Protein AF-A0A8S4A5D5-F1 (afdb_monomer)

Solvent-accessible surface area (backbone atoms only — not comparable to full-atom values): 21918 Å² total; per-residue (Å²): 135,87,86,77,80,81,81,83,80,77,79,62,88,62,76,79,58,81,69,94,84,69,87,87,81,84,94,76,88,82,86,86,91,82,86,87,89,83,89,85,88,86,89,89,85,85,91,88,88,89,85,79,62,65,65,58,50,53,51,48,51,47,50,69,76,49,67,82,78,81,81,83,83,91,86,88,84,88,83,92,75,93,72,79,77,89,55,74,60,63,57,50,55,52,52,52,51,53,50,50,53,49,48,54,53,52,50,52,54,50,52,54,48,52,50,51,52,52,50,52,50,53,50,54,49,48,53,50,51,50,52,49,52,51,50,52,35,37,77,70,68,78,45,82,82,89,62,86,69,81,75,62,88,82,74,82,88,81,73,87,78,85,76,53,71,70,64,60,74,69,56,79,81,85,72,85,84,86,78,89,81,84,84,89,86,81,82,91,79,89,78,77,85,76,78,79,89,66,79,66,88,90,69,71,57,93,53,51,67,56,51,51,49,52,49,52,51,48,50,53,54,49,51,51,51,52,51,51,52,51,52,50,50,54,53,50,54,51,51,53,52,50,54,48,54,56,47,53,53,49,53,51,53,50,50,53,50,48,54,51,50,54,53,52,51,52,51,50,52,49,50,52,52,50,52,56,51,48,55,52,53,50,56,54,49,54,53,51,52,52,51,53,53,49,51,52,50,53,54,52,46,53,54,51,50,53,52,48,50,53,51,51,50,55,48,52,51,50,54,51,49,53,52,50,52,51,50,52,49,56,52,54,52,54,55,50,56,66,66,72,73,117

Foldseek 3Di:
DDDDDDDDDDDDPCPPPDDPPPPPDDDDDDDDDDDDDDDDDDDDDDDDDDDPPVVVVVVVVCCVVDPDPDDDDDDDDDDDDDDDDPCVVVVVVVVVVVVVVVVVVVVVVVVVVVVVVVVVVVVVVVVVVVVVVVVVCVVVVVDDDPDPPPPPPPPDPDDDDDDDPVVVVPDDDDDDDDDDDDDDDDDDDDDDPPPPPDDDPVPPDPCPVVVVVVVVVVVVVVVVVVVVVVVVVVVVVVVVVVVVVVVVVVVVVVVVVVVVVVVVVVVVVVVVVVVVVVVVVVVVVVVVVVVVVVVVVVVVVVVVVVVVVVVVVVVVVVVVVVVVVVVVVVVVVVVVVVVVPD

Organism: NCBI:txid100452

Structure (mmCIF, N/CA/C/O backbone):
data_AF-A0A8S4A5D5-F1
#
_entry.id   AF-A0A8S4A5D5-F1
#
loop_
_atom_site.group_PDB
_atom_site.id
_atom_site.type_symbol
_atom_site.label_atom_id
_atom_site.label_alt_id
_atom_site.label_comp_id
_atom_site.label_asym_id
_atom_site.label_entity_id
_atom_site.label_seq_id
_atom_site.pdbx_PDB_ins_code
_atom_site.Cartn_x
_atom_site.Cartn_y
_atom_site.Cartn_z
_atom_site.occupancy
_atom_site.B_iso_or_equiv
_atom_site.auth_seq_id
_atom_site.auth_comp_id
_atom_site.auth_asym_id
_atom_site.auth_atom_id
_atom_site.pdbx_PDB_model_num
ATOM 1 N N . MET A 1 1 ? 41.430 -27.070 53.649 1.00 40.66 1 MET A N 1
ATOM 2 C CA . MET A 1 1 ? 41.077 -27.804 52.411 1.00 40.66 1 MET A CA 1
ATOM 3 C C . MET A 1 1 ? 39.794 -27.190 51.872 1.00 40.66 1 MET A C 1
ATOM 5 O O . MET A 1 1 ? 38.921 -26.905 52.678 1.00 40.66 1 MET A O 1
ATOM 9 N N . ALA A 1 2 ? 39.711 -26.884 50.575 1.00 41.09 2 ALA A N 1
ATOM 10 C CA . ALA A 1 2 ? 38.591 -26.120 50.018 1.00 41.09 2 ALA A CA 1
ATOM 11 C C . ALA A 1 2 ? 37.488 -27.043 49.478 1.00 41.09 2 ALA A C 1
ATOM 13 O O . ALA A 1 2 ? 37.734 -27.819 48.554 1.00 41.09 2 ALA A O 1
ATOM 14 N N . ASN A 1 3 ? 36.271 -26.921 50.013 1.00 44.66 3 ASN A N 1
ATOM 15 C CA . ASN A 1 3 ? 35.095 -27.592 49.463 1.00 44.66 3 ASN A CA 1
ATOM 16 C C . ASN A 1 3 ? 34.692 -26.923 48.142 1.00 44.66 3 ASN A C 1
ATOM 18 O O . ASN A 1 3 ? 34.314 -25.752 48.129 1.00 44.66 3 ASN A O 1
ATOM 22 N N . ARG A 1 4 ? 34.732 -27.673 47.036 1.00 49.19 4 ARG A N 1
ATOM 23 C CA . ARG A 1 4 ? 34.073 -27.284 45.784 1.00 49.19 4 ARG A CA 1
ATOM 24 C C . ARG A 1 4 ? 32.680 -27.902 45.748 1.00 49.19 4 ARG A C 1
ATOM 26 O O . ARG A 1 4 ? 32.540 -29.080 45.432 1.00 49.19 4 ARG A O 1
ATOM 33 N N . SER A 1 5 ? 31.660 -27.107 46.053 1.00 53.94 5 SER A N 1
ATOM 34 C CA . SER A 1 5 ? 30.270 -27.477 45.776 1.00 53.94 5 SER A CA 1
ATOM 35 C C . SER A 1 5 ? 30.072 -27.582 44.261 1.00 53.94 5 SER A C 1
ATOM 37 O O . SER A 1 5 ? 30.394 -26.644 43.530 1.00 53.94 5 SER A O 1
ATOM 39 N N . GLY A 1 6 ? 29.582 -28.727 43.783 1.00 53.44 6 GLY A N 1
ATOM 40 C CA . GLY A 1 6 ? 29.335 -28.951 42.359 1.00 53.44 6 GLY A CA 1
ATOM 41 C C . GLY A 1 6 ? 28.197 -28.074 41.833 1.00 53.44 6 GLY A C 1
ATOM 42 O O . GLY A 1 6 ? 27.148 -27.966 42.465 1.00 53.44 6 GLY A O 1
ATOM 43 N N . ILE A 1 7 ? 28.399 -27.463 40.666 1.00 55.53 7 ILE A N 1
ATOM 44 C CA . ILE A 1 7 ? 27.347 -26.738 39.946 1.00 55.53 7 ILE A CA 1
ATOM 45 C C . ILE A 1 7 ? 26.385 -27.770 39.351 1.00 55.53 7 ILE A C 1
ATOM 47 O O . ILE A 1 7 ? 26.804 -28.632 38.578 1.00 55.53 7 ILE A O 1
ATOM 51 N N . ALA A 1 8 ? 25.099 -27.678 39.691 1.00 58.88 8 ALA A N 1
ATOM 52 C CA . ALA A 1 8 ? 24.067 -28.483 39.053 1.00 58.88 8 ALA A CA 1
ATOM 53 C C . ALA A 1 8 ? 23.899 -28.035 37.592 1.00 58.88 8 ALA A C 1
ATOM 55 O O . ALA A 1 8 ? 23.499 -26.901 37.321 1.00 58.88 8 ALA A O 1
ATOM 56 N N . VAL A 1 9 ? 24.221 -28.919 36.646 1.00 57.09 9 VAL A N 1
ATOM 57 C CA . VAL A 1 9 ? 24.041 -28.653 35.215 1.00 57.09 9 VAL A CA 1
ATOM 58 C C . VAL A 1 9 ? 22.550 -28.714 34.893 1.00 57.09 9 VAL A C 1
ATOM 60 O O . VAL A 1 9 ? 21.945 -29.784 34.899 1.00 57.09 9 VAL A O 1
ATOM 63 N N . SER A 1 10 ? 21.959 -27.553 34.614 1.00 57.94 10 SER A N 1
ATOM 64 C CA . SER A 1 10 ? 20.600 -27.448 34.079 1.00 57.94 10 SER A CA 1
ATOM 65 C C . SER A 1 10 ? 20.522 -28.164 32.728 1.00 57.94 10 SER A C 1
ATOM 67 O O . SER A 1 10 ? 21.290 -27.848 31.816 1.00 57.94 10 SER A O 1
ATOM 69 N N . SER A 1 11 ? 19.609 -29.129 32.582 1.00 65.19 11 SER A N 1
ATOM 70 C CA . SER A 1 11 ? 19.392 -29.815 31.307 1.00 65.19 11 SER A CA 1
ATOM 71 C C . SER A 1 11 ? 18.877 -28.824 30.262 1.00 65.19 11 SER A C 1
ATOM 73 O O . SER A 1 11 ? 17.851 -28.174 30.473 1.00 65.19 11 SER A O 1
ATOM 75 N N . SER A 1 12 ? 19.577 -28.723 29.131 1.00 75.81 12 SER A N 1
ATOM 76 C CA . SER A 1 12 ? 19.216 -27.829 28.027 1.00 75.81 12 SER A CA 1
ATOM 77 C C . SER A 1 12 ? 17.755 -28.009 27.603 1.00 75.81 12 SER A C 1
ATOM 79 O O . SER A 1 12 ? 17.302 -29.135 27.402 1.00 75.81 12 SER A O 1
ATOM 81 N N . ARG A 1 13 ? 17.022 -26.905 27.387 1.00 69.44 13 ARG A N 1
ATOM 82 C CA . ARG A 1 13 ? 15.622 -26.958 26.913 1.00 69.44 13 ARG A CA 1
ATOM 83 C C . ARG A 1 13 ? 15.485 -27.566 25.511 1.00 69.44 13 ARG A C 1
ATOM 85 O O . ARG A 1 13 ? 14.393 -27.969 25.132 1.00 69.44 13 ARG A O 1
ATOM 92 N N . PHE A 1 14 ? 16.595 -27.673 24.782 1.00 60.88 14 PHE A N 1
ATOM 93 C CA . PHE A 1 14 ? 16.681 -28.321 23.477 1.00 60.88 14 PHE A CA 1
ATOM 94 C C . PHE A 1 14 ? 16.845 -29.850 23.564 1.00 60.88 14 PHE A C 1
ATOM 96 O O . PHE A 1 14 ? 16.725 -30.517 22.548 1.00 60.88 14 PHE A O 1
ATOM 103 N N . ALA A 1 15 ? 17.044 -30.437 24.753 1.00 67.19 15 ALA A N 1
ATOM 104 C CA . ALA A 1 15 ? 17.185 -31.891 24.918 1.00 67.19 15 ALA A CA 1
ATOM 105 C C . ALA A 1 15 ? 15.904 -32.695 24.599 1.00 67.19 15 ALA A C 1
ATOM 107 O O . ALA A 1 15 ? 15.962 -33.915 24.478 1.00 67.19 15 ALA A O 1
ATOM 108 N N . CYS A 1 16 ? 14.753 -32.026 24.465 1.00 58.34 16 CYS A N 1
ATOM 109 C CA . CYS A 1 16 ? 13.488 -32.639 24.048 1.00 58.34 16 CYS A CA 1
ATOM 110 C C . CYS A 1 16 ? 13.224 -32.537 22.533 1.00 58.34 16 CYS A C 1
ATOM 112 O O . CYS A 1 16 ? 12.247 -33.110 22.056 1.00 58.34 16 CYS A O 1
ATOM 114 N N . LEU A 1 17 ? 14.052 -31.801 21.781 1.00 52.62 17 LEU A N 1
ATOM 115 C CA . LEU A 1 17 ? 13.978 -31.742 20.322 1.00 52.62 17 LEU A CA 1
ATOM 116 C C . LEU A 1 17 ? 14.734 -32.936 19.740 1.00 52.62 17 LEU A C 1
ATOM 118 O O . LEU A 1 17 ? 15.921 -33.116 20.007 1.00 52.62 17 LEU A O 1
ATOM 122 N N . ARG A 1 18 ? 14.044 -33.750 18.936 1.00 63.84 18 ARG A N 1
ATOM 123 C CA . ARG A 1 18 ? 14.703 -34.775 18.123 1.00 63.84 18 ARG A CA 1
ATOM 124 C C . ARG A 1 18 ? 15.473 -34.078 17.008 1.00 63.84 18 ARG A C 1
ATOM 126 O O . ARG A 1 18 ? 14.904 -33.262 16.289 1.00 63.84 18 ARG A O 1
ATOM 133 N N . ILE A 1 19 ? 16.757 -34.392 16.893 1.00 60.66 19 ILE A N 1
ATOM 134 C CA . ILE A 1 19 ? 17.601 -33.939 15.791 1.00 60.66 19 ILE A CA 1
ATOM 135 C C . ILE A 1 19 ? 17.395 -34.949 14.661 1.00 60.66 19 ILE A C 1
ATOM 137 O O . ILE A 1 19 ? 17.889 -36.067 14.747 1.00 60.66 19 ILE A O 1
ATOM 141 N N . GLU A 1 20 ? 16.645 -34.575 13.624 1.00 55.56 20 GLU A N 1
ATOM 142 C CA . GLU A 1 20 ? 16.260 -35.469 12.509 1.00 55.56 20 GLU A CA 1
ATOM 143 C C . GLU A 1 20 ? 17.421 -35.827 11.549 1.00 55.56 20 GLU A C 1
ATOM 145 O O . GLU A 1 20 ? 17.187 -36.359 10.469 1.00 55.56 20 GLU A O 1
ATOM 150 N N . ASP A 1 21 ? 18.668 -35.545 11.942 1.00 49.00 21 ASP A N 1
ATOM 151 C CA . ASP A 1 21 ? 19.892 -35.686 11.133 1.00 49.00 21 ASP A CA 1
ATOM 152 C C . ASP A 1 21 ? 20.926 -36.650 11.776 1.00 49.00 21 ASP A C 1
ATOM 154 O O . ASP A 1 21 ? 22.034 -36.796 11.268 1.00 49.00 21 ASP A O 1
ATOM 158 N N . ASP A 1 22 ? 20.583 -37.309 12.899 1.00 45.81 22 ASP A N 1
ATOM 159 C CA . ASP A 1 22 ? 21.477 -38.213 13.670 1.00 45.81 22 ASP A CA 1
ATOM 160 C C . ASP A 1 22 ? 21.051 -39.706 13.603 1.00 45.81 22 ASP A C 1
ATOM 162 O O . ASP A 1 22 ? 21.617 -40.567 14.273 1.00 45.81 22 ASP A O 1
ATOM 166 N N . ASP A 1 23 ? 20.059 -40.044 12.766 1.00 46.62 23 ASP A N 1
ATOM 167 C CA . ASP A 1 23 ? 19.503 -41.408 12.615 1.00 46.62 23 ASP A CA 1
ATOM 168 C C . ASP A 1 23 ? 20.269 -42.307 11.603 1.00 46.62 23 ASP A C 1
ATOM 170 O O . ASP A 1 23 ? 19.830 -43.413 11.279 1.00 46.62 23 ASP A O 1
ATOM 174 N N . GLU A 1 24 ? 21.456 -41.896 11.133 1.00 47.94 24 GLU A N 1
ATOM 175 C CA . GLU A 1 24 ? 22.380 -42.743 10.352 1.00 47.94 24 GLU A CA 1
ATOM 176 C C . GLU A 1 24 ? 23.735 -42.967 11.063 1.00 47.94 24 GLU A C 1
ATOM 178 O O . GLU A 1 24 ? 24.766 -42.502 10.577 1.00 47.94 24 GLU A O 1
ATOM 183 N N . ASN A 1 25 ? 23.751 -43.731 12.176 1.00 48.25 25 ASN A N 1
ATOM 184 C CA . ASN A 1 25 ? 24.697 -44.851 12.443 1.00 48.25 25 ASN A CA 1
ATOM 185 C C . ASN A 1 25 ? 24.843 -45.241 13.941 1.00 48.25 25 ASN A C 1
ATOM 187 O O . ASN A 1 25 ? 25.883 -44.995 14.548 1.00 48.25 25 ASN A O 1
ATOM 191 N N . GLU A 1 26 ? 23.898 -46.007 14.503 1.00 38.75 26 GLU A N 1
ATOM 192 C CA . GLU A 1 26 ? 24.164 -46.878 15.671 1.00 38.75 26 GLU A CA 1
ATOM 193 C C . GLU A 1 26 ? 23.589 -48.288 15.429 1.00 38.75 26 GLU A C 1
ATOM 195 O O . GLU A 1 26 ? 22.391 -48.552 15.511 1.00 38.75 26 GLU A O 1
ATOM 200 N N . SER A 1 27 ? 24.470 -49.237 15.104 1.00 38.75 27 SER A N 1
ATOM 201 C CA . SER A 1 27 ? 24.108 -50.610 14.739 1.00 38.75 27 SER A CA 1
ATOM 202 C C . SER A 1 27 ? 24.284 -51.602 15.898 1.00 38.75 27 SER A C 1
ATOM 204 O O . SER A 1 27 ? 25.351 -52.196 16.049 1.00 38.75 27 SER A O 1
ATOM 206 N N . LYS A 1 28 ? 23.228 -51.879 16.687 1.00 35.34 28 LYS A N 1
ATOM 207 C CA . LYS A 1 28 ? 23.224 -53.011 17.649 1.00 35.34 28 LYS A CA 1
ATOM 208 C C . LYS A 1 28 ? 21.924 -53.828 17.697 1.00 35.34 28 LYS A C 1
ATOM 210 O O . LYS A 1 28 ? 20.992 -53.541 18.431 1.00 35.34 28 LYS A O 1
ATOM 215 N N . GLN A 1 29 ? 21.955 -54.925 16.936 1.00 35.25 29 GLN A N 1
ATOM 216 C CA . GLN A 1 29 ? 21.531 -56.284 17.318 1.00 35.25 29 GLN A CA 1
ATOM 217 C C . GLN A 1 29 ? 20.331 -56.471 18.278 1.00 35.25 29 GLN A C 1
ATOM 219 O O . GLN A 1 29 ? 20.479 -56.371 19.492 1.00 35.25 29 GLN A O 1
ATOM 224 N N . SER A 1 30 ? 19.226 -57.037 17.769 1.00 31.53 30 SER A N 1
ATOM 225 C CA . SER A 1 30 ? 18.620 -58.246 18.376 1.00 31.53 30 SER A CA 1
ATOM 226 C C . SER A 1 30 ? 17.575 -58.953 17.483 1.00 31.53 30 SER A C 1
ATOM 228 O O . SER A 1 30 ? 16.730 -58.330 16.859 1.00 31.53 30 SER A O 1
ATOM 230 N N . MET A 1 31 ? 17.665 -60.291 17.459 1.00 34.22 31 MET A N 1
ATOM 231 C CA . MET A 1 31 ? 16.621 -61.306 17.189 1.00 34.22 31 MET A CA 1
ATOM 232 C C . MET A 1 31 ? 15.755 -61.258 15.896 1.00 34.22 31 MET A C 1
ATOM 234 O O . MET A 1 31 ? 14.726 -60.599 15.807 1.00 34.22 31 MET A O 1
ATOM 238 N N . LYS A 1 32 ? 16.091 -62.157 14.953 1.00 34.03 32 LYS A N 1
ATOM 239 C CA . LYS A 1 32 ? 15.174 -62.861 14.012 1.00 34.03 32 LYS A CA 1
ATOM 240 C C . LYS A 1 32 ? 14.728 -64.188 14.669 1.00 34.03 32 LYS A C 1
ATOM 242 O O . LYS A 1 32 ? 15.505 -64.659 15.503 1.00 34.03 32 LYS A O 1
ATOM 247 N N . PRO A 1 33 ? 13.583 -64.839 14.331 1.00 40.12 33 PRO A N 1
ATOM 248 C CA . PRO A 1 33 ? 13.264 -65.419 12.997 1.00 40.12 33 PRO A CA 1
ATOM 249 C C . PRO A 1 33 ? 11.763 -65.288 12.581 1.00 40.12 33 PRO A C 1
ATOM 251 O O . PRO A 1 33 ? 10.950 -64.898 13.400 1.00 40.12 33 PRO A O 1
ATOM 254 N N . LYS A 1 34 ? 11.227 -65.648 11.398 1.00 34.72 34 LYS A N 1
ATOM 255 C CA . LYS A 1 34 ? 11.663 -66.080 10.044 1.00 34.72 34 LYS A CA 1
ATOM 256 C C . LYS A 1 34 ? 10.394 -66.595 9.313 1.00 34.72 34 LYS A C 1
ATOM 258 O O . LYS A 1 34 ? 9.510 -67.130 9.972 1.00 34.72 34 LYS A O 1
ATOM 263 N N . GLN A 1 35 ? 10.439 -66.574 7.971 1.00 32.41 35 GLN A N 1
ATOM 264 C CA . GLN A 1 35 ? 9.475 -67.129 6.988 1.00 32.41 35 GLN A CA 1
ATOM 265 C C . GLN A 1 35 ? 8.301 -66.172 6.660 1.00 32.41 35 GLN A C 1
ATOM 267 O O . GLN A 1 35 ? 7.923 -65.373 7.505 1.00 32.41 35 GLN A O 1
ATOM 272 N N . GLU A 1 36 ? 7.758 -66.123 5.431 1.00 31.34 36 GLU A N 1
ATOM 273 C CA . GLU A 1 36 ? 7.991 -66.997 4.259 1.00 31.34 36 GLU A CA 1
ATOM 274 C C . GLU A 1 36 ? 8.019 -66.254 2.889 1.00 31.34 36 GLU A C 1
ATOM 276 O O . GLU A 1 36 ? 7.790 -65.052 2.792 1.00 31.34 36 GLU A O 1
ATOM 281 N N . LYS A 1 37 ? 8.384 -66.995 1.839 1.00 32.94 37 LYS A N 1
ATOM 282 C CA . LYS A 1 37 ? 8.598 -66.651 0.423 1.00 32.94 37 LYS A CA 1
ATOM 283 C C . LYS A 1 37 ? 7.344 -66.628 -0.478 1.00 32.94 37 LYS A C 1
ATOM 285 O O . LYS A 1 37 ? 6.533 -67.545 -0.421 1.00 32.94 37 LYS A O 1
ATOM 290 N N . ASN A 1 38 ? 7.331 -65.705 -1.448 1.00 28.98 38 ASN A N 1
ATOM 291 C CA . ASN A 1 38 ? 7.138 -65.923 -2.906 1.00 28.98 38 ASN A CA 1
ATOM 292 C C . ASN A 1 38 ? 7.286 -64.541 -3.597 1.00 28.98 38 ASN A C 1
ATOM 294 O O . ASN A 1 38 ? 6.688 -63.581 -3.133 1.00 28.98 38 ASN A O 1
ATOM 298 N N . ALA A 1 39 ? 8.168 -64.262 -4.563 1.00 32.94 39 ALA A N 1
ATOM 299 C CA . ALA A 1 39 ? 8.514 -64.921 -5.831 1.00 32.94 39 ALA A CA 1
ATOM 300 C C . ALA A 1 39 ? 7.497 -64.682 -6.970 1.00 32.94 39 ALA A C 1
ATOM 302 O O . ALA A 1 39 ? 6.580 -65.475 -7.148 1.00 32.94 39 ALA A O 1
ATOM 303 N N . ASN A 1 40 ? 7.737 -63.653 -7.802 1.00 30.58 40 ASN A N 1
ATOM 304 C CA . ASN A 1 40 ? 7.918 -63.885 -9.243 1.00 30.58 40 ASN A CA 1
ATOM 305 C C . ASN A 1 40 ? 8.746 -62.784 -9.954 1.00 30.58 40 ASN A C 1
ATOM 307 O O . ASN A 1 40 ? 8.834 -61.645 -9.501 1.00 30.58 40 ASN A O 1
ATOM 311 N N . SER A 1 41 ? 9.367 -63.178 -11.063 1.00 34.31 41 SER A N 1
ATOM 312 C CA . SER A 1 41 ? 10.177 -62.421 -12.036 1.00 34.31 41 SER A CA 1
ATOM 313 C C . SER A 1 41 ? 9.295 -61.656 -13.064 1.00 34.31 41 SER A C 1
ATOM 315 O O . SER A 1 41 ? 8.087 -61.854 -13.051 1.00 34.31 41 SER A O 1
ATOM 317 N N . THR A 1 42 ? 9.727 -60.805 -14.013 1.00 30.95 42 THR A N 1
ATOM 318 C CA . THR A 1 42 ? 11.029 -60.277 -14.502 1.00 30.95 42 THR A CA 1
ATOM 319 C C . THR A 1 42 ? 10.740 -59.123 -15.483 1.00 30.95 42 THR A C 1
ATOM 321 O O . THR A 1 42 ? 9.836 -59.270 -16.297 1.00 30.95 42 THR A O 1
ATOM 324 N N . ALA A 1 43 ? 11.563 -58.066 -15.537 1.00 33.03 43 ALA A N 1
ATOM 325 C CA . ALA A 1 43 ? 11.869 -57.316 -16.776 1.00 33.03 43 ALA A CA 1
ATOM 326 C C . ALA A 1 43 ? 13.027 -56.327 -16.542 1.00 33.03 43 ALA A C 1
ATOM 328 O O . ALA A 1 43 ? 13.093 -55.677 -15.500 1.00 33.03 43 ALA A O 1
ATOM 329 N N . ALA A 1 44 ? 13.940 -56.194 -17.505 1.00 33.69 44 ALA A N 1
ATOM 330 C CA . ALA A 1 44 ? 15.103 -55.309 -17.412 1.00 33.69 44 ALA A CA 1
ATOM 331 C C . ALA A 1 44 ? 14.961 -54.078 -18.322 1.00 33.69 44 ALA A C 1
ATOM 333 O O . ALA A 1 44 ? 14.488 -54.228 -19.443 1.00 33.69 44 ALA A O 1
ATOM 334 N N . ALA A 1 45 ? 15.453 -52.907 -17.881 1.00 34.50 45 ALA A N 1
ATOM 335 C CA . ALA A 1 45 ? 16.314 -51.991 -18.660 1.00 34.50 45 ALA A CA 1
ATOM 336 C C . ALA A 1 45 ? 16.555 -50.631 -17.950 1.00 34.50 45 ALA A C 1
ATOM 338 O O . ALA A 1 45 ? 15.748 -50.175 -17.150 1.00 34.50 45 ALA A O 1
ATOM 339 N N . LYS A 1 46 ? 17.648 -49.947 -18.339 1.00 38.34 46 LYS A N 1
ATOM 340 C CA . LYS A 1 46 ? 17.965 -48.513 -18.100 1.00 38.34 46 LYS A CA 1
ATOM 341 C C . LYS A 1 46 ? 18.342 -48.057 -16.670 1.00 38.34 46 LYS A C 1
ATOM 343 O O . LYS A 1 46 ? 17.738 -47.157 -16.097 1.00 38.34 46 LYS A O 1
ATOM 348 N N . LYS A 1 47 ? 19.511 -48.509 -16.189 1.00 45.91 47 LYS A N 1
ATOM 349 C CA . LYS A 1 47 ? 20.394 -47.678 -15.333 1.00 45.91 47 LYS A CA 1
ATOM 350 C C . LYS A 1 47 ? 21.284 -46.786 -16.217 1.00 45.91 47 LYS A C 1
ATOM 352 O O . LYS A 1 47 ? 22.053 -47.348 -16.991 1.00 45.91 47 LYS A O 1
ATOM 357 N N . LYS A 1 48 ? 21.219 -45.450 -16.050 1.00 49.47 48 LYS A N 1
ATOM 358 C CA . LYS A 1 48 ? 22.317 -44.436 -16.155 1.00 49.47 48 LYS A CA 1
ATOM 359 C C . LYS A 1 48 ? 21.777 -43.013 -16.440 1.00 49.47 48 LYS A C 1
ATOM 361 O O . LYS A 1 48 ? 21.775 -42.582 -17.585 1.00 49.47 48 LYS A O 1
ATOM 366 N N . ASN A 1 49 ? 21.345 -42.291 -15.395 1.00 47.44 49 ASN A N 1
ATOM 367 C CA . ASN A 1 49 ? 21.570 -40.839 -15.190 1.00 47.44 49 ASN A CA 1
ATOM 368 C C . ASN A 1 49 ? 20.779 -40.315 -13.972 1.00 47.44 49 ASN A C 1
ATOM 370 O O . ASN A 1 49 ? 19.717 -39.719 -14.109 1.00 47.44 49 ASN A O 1
ATOM 374 N N . LYS A 1 50 ? 21.313 -40.514 -12.759 1.00 47.59 50 LYS A N 1
ATOM 375 C CA . LYS A 1 50 ? 20.841 -39.828 -11.541 1.00 47.59 50 LYS A CA 1
ATOM 376 C C . LYS A 1 50 ? 21.984 -39.691 -10.526 1.00 47.59 50 LYS A C 1
ATOM 378 O O . LYS A 1 50 ? 22.013 -40.383 -9.520 1.00 47.59 50 LYS A O 1
ATOM 383 N N . LYS A 1 51 ? 22.991 -38.872 -10.862 1.00 49.66 51 LYS A N 1
ATOM 384 C CA . LYS A 1 51 ? 24.076 -38.487 -9.929 1.00 49.66 51 LYS A CA 1
ATOM 385 C C . LYS A 1 51 ? 24.724 -37.121 -10.225 1.00 49.66 51 LYS A C 1
ATOM 387 O O . LYS A 1 51 ? 25.854 -36.870 -9.831 1.00 49.66 51 LYS A O 1
ATOM 392 N N . LYS A 1 52 ? 24.024 -36.251 -10.968 1.00 49.19 52 LYS A N 1
ATOM 393 C CA . LYS A 1 52 ? 24.506 -34.910 -11.369 1.00 49.19 52 LYS A CA 1
ATOM 394 C C . LYS A 1 52 ? 23.555 -33.758 -10.999 1.00 49.19 52 LYS A C 1
ATOM 396 O O . LYS A 1 52 ? 23.804 -32.632 -11.408 1.00 49.19 52 LYS A O 1
ATOM 401 N N . LYS A 1 53 ? 22.469 -34.039 -10.259 1.00 48.75 53 LYS A N 1
ATOM 402 C CA . LYS A 1 53 ? 21.467 -33.036 -9.841 1.00 48.75 53 LYS A CA 1
ATOM 403 C C . LYS A 1 53 ? 21.638 -32.616 -8.371 1.00 48.75 53 LYS A C 1
ATOM 405 O O . LYS A 1 53 ? 21.718 -31.426 -8.102 1.00 48.75 53 LYS A O 1
ATOM 410 N N . GLU A 1 54 ? 21.834 -33.581 -7.469 1.00 53.31 54 GLU A N 1
ATOM 411 C CA . GLU A 1 54 ? 22.005 -33.366 -6.015 1.00 53.31 54 GLU A CA 1
ATOM 412 C C . GLU A 1 54 ? 23.237 -32.510 -5.649 1.00 53.31 54 GLU A C 1
ATOM 414 O O . GLU A 1 54 ? 23.195 -31.735 -4.697 1.00 53.31 54 GLU A O 1
ATOM 419 N N . ALA A 1 55 ? 24.320 -32.577 -6.435 1.00 57.53 55 ALA A N 1
ATOM 420 C CA . ALA A 1 55 ? 25.525 -31.770 -6.202 1.00 57.53 55 ALA A CA 1
ATOM 421 C C . ALA A 1 55 ? 25.276 -30.255 -6.353 1.00 57.53 55 ALA A C 1
ATOM 423 O O . ALA A 1 55 ? 25.860 -29.458 -5.633 1.00 57.53 55 ALA A O 1
ATOM 424 N N . ASN A 1 56 ? 24.385 -29.854 -7.265 1.00 60.50 56 ASN A N 1
ATOM 425 C CA . ASN A 1 56 ? 24.066 -28.442 -7.508 1.00 60.50 56 ASN A CA 1
ATOM 426 C C . ASN A 1 56 ? 23.055 -27.913 -6.468 1.00 60.50 56 ASN A C 1
ATOM 428 O O . ASN A 1 56 ? 23.025 -26.731 -6.152 1.00 60.50 56 ASN A O 1
ATOM 432 N N . GLU A 1 57 ? 22.237 -28.804 -5.906 1.00 70.25 57 GLU A N 1
ATOM 433 C CA . GLU A 1 57 ? 21.272 -28.493 -4.850 1.00 70.25 57 GLU A CA 1
ATOM 434 C C . GLU A 1 57 ? 21.967 -28.326 -3.491 1.00 70.25 57 GLU A C 1
ATOM 436 O O . GLU A 1 57 ? 21.756 -27.322 -2.818 1.00 70.25 57 GLU A O 1
ATOM 441 N N . THR A 1 58 ? 22.905 -29.216 -3.152 1.00 71.50 58 THR A N 1
ATOM 442 C CA . THR A 1 58 ? 23.777 -29.053 -1.973 1.00 71.50 58 THR A CA 1
ATOM 443 C C . THR A 1 58 ? 24.698 -27.835 -2.087 1.00 71.50 58 THR A C 1
ATOM 445 O O . THR A 1 58 ? 24.859 -27.112 -1.109 1.00 71.50 58 THR A O 1
ATOM 448 N N . GLU A 1 59 ? 25.249 -27.533 -3.267 1.00 70.56 59 GLU A N 1
ATOM 449 C CA . GLU A 1 59 ? 26.045 -26.315 -3.490 1.00 70.56 59 GLU A CA 1
ATOM 450 C C . GLU A 1 59 ? 25.201 -25.031 -3.356 1.00 70.56 59 GLU A C 1
ATOM 452 O O . GLU A 1 59 ? 25.645 -24.061 -2.741 1.00 70.56 59 GLU A O 1
ATOM 457 N N . LYS A 1 60 ? 23.947 -25.031 -3.834 1.00 75.62 60 LYS A N 1
ATOM 458 C CA . LYS A 1 60 ? 23.000 -23.923 -3.610 1.00 75.62 60 LYS A CA 1
ATOM 459 C C . LYS A 1 60 ? 22.623 -23.755 -2.143 1.00 75.62 60 LYS A C 1
ATOM 461 O O . LYS A 1 60 ? 22.695 -22.637 -1.647 1.00 75.62 60 LYS A O 1
ATOM 466 N N . LEU A 1 61 ? 22.273 -24.837 -1.447 1.00 76.81 61 LEU A N 1
ATOM 467 C CA . LEU A 1 61 ? 21.947 -24.801 -0.018 1.00 76.81 61 LEU A CA 1
ATOM 468 C C . LEU A 1 61 ? 23.138 -24.311 0.814 1.00 76.81 61 LEU A C 1
ATOM 470 O O . LEU A 1 61 ? 22.963 -23.497 1.714 1.00 76.81 61 LEU A O 1
ATOM 474 N N . LYS A 1 62 ? 24.365 -24.714 0.461 1.00 76.50 62 LYS A N 1
ATOM 475 C CA . LYS A 1 62 ? 25.585 -24.253 1.135 1.00 76.50 62 LYS A CA 1
ATOM 476 C C . LYS A 1 62 ? 25.859 -22.763 0.905 1.00 76.50 62 LYS A C 1
ATOM 478 O O . LYS A 1 62 ? 26.236 -22.078 1.848 1.00 76.50 62 LYS A O 1
ATOM 483 N N . ASN A 1 63 ? 25.609 -22.258 -0.305 1.00 76.56 63 ASN A N 1
ATOM 484 C CA . ASN A 1 63 ? 25.704 -20.828 -0.627 1.00 76.56 63 ASN A CA 1
ATOM 485 C C . ASN A 1 63 ? 24.578 -19.983 0.002 1.00 76.56 63 ASN A C 1
ATOM 487 O O . ASN A 1 63 ? 24.772 -18.786 0.205 1.00 76.56 63 ASN A O 1
ATOM 491 N N . LEU A 1 64 ? 23.420 -20.587 0.296 1.00 75.75 64 LEU A N 1
ATOM 492 C CA . LEU A 1 64 ? 22.284 -19.935 0.957 1.00 75.75 64 LEU A CA 1
ATOM 493 C C . LEU A 1 64 ? 22.453 -19.897 2.487 1.00 75.75 64 LEU A C 1
ATOM 495 O O . LEU A 1 64 ? 22.130 -18.895 3.112 1.00 75.75 64 LEU A O 1
ATOM 499 N N . ALA A 1 65 ? 22.989 -20.969 3.083 1.00 67.19 65 ALA A N 1
ATOM 500 C CA . ALA A 1 65 ? 23.226 -21.076 4.525 1.00 67.19 65 ALA A CA 1
ATOM 501 C C . ALA A 1 65 ? 24.508 -20.359 4.989 1.00 67.19 65 ALA A C 1
ATOM 503 O O . ALA A 1 65 ? 24.555 -19.825 6.094 1.00 67.19 65 ALA A O 1
ATOM 504 N N . PHE A 1 66 ? 25.548 -20.328 4.149 1.00 62.00 66 PHE A N 1
ATOM 505 C CA . PHE A 1 66 ? 26.818 -19.664 4.440 1.00 62.00 66 PHE A CA 1
ATOM 506 C C . PHE A 1 66 ? 27.141 -18.673 3.322 1.00 62.00 66 PHE A C 1
ATOM 508 O O . PHE A 1 66 ? 27.813 -19.008 2.343 1.00 62.00 66 PHE A O 1
ATOM 515 N N . GLY A 1 67 ? 26.650 -17.440 3.481 1.00 49.53 67 GLY A N 1
ATOM 516 C CA . GLY A 1 67 ? 26.892 -16.344 2.544 1.00 49.53 67 GLY A CA 1
ATOM 517 C C . GLY A 1 67 ? 28.376 -16.226 2.180 1.00 49.53 67 GLY A C 1
ATOM 518 O O . GLY A 1 67 ? 29.244 -16.249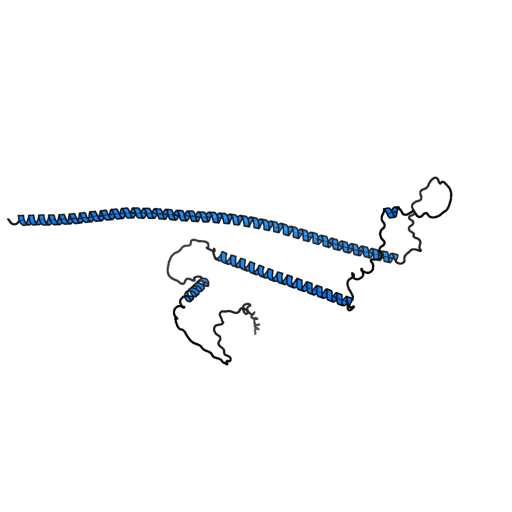 3.049 1.00 49.53 67 GLY A O 1
ATOM 519 N N . LYS A 1 68 ? 28.647 -16.140 0.873 1.00 51.88 68 LYS A N 1
ATOM 520 C CA . LYS A 1 68 ? 29.952 -16.261 0.195 1.00 51.88 68 LYS A CA 1
ATOM 521 C C . LYS A 1 68 ? 31.156 -15.676 0.964 1.00 51.88 68 LYS A C 1
ATOM 523 O O . LYS A 1 68 ? 31.591 -14.553 0.701 1.00 51.88 68 LYS A O 1
ATOM 528 N N . VAL A 1 69 ? 31.782 -16.487 1.821 1.00 44.72 69 VAL A N 1
ATOM 529 C CA . VAL A 1 69 ? 33.077 -16.171 2.449 1.00 44.72 69 VAL A CA 1
ATOM 530 C C . VAL A 1 69 ? 34.183 -16.367 1.406 1.00 44.72 69 VAL A C 1
ATOM 532 O O . VAL A 1 69 ? 34.658 -17.475 1.163 1.00 44.72 69 VAL A O 1
ATOM 535 N N . GLY A 1 70 ? 34.541 -15.284 0.715 1.00 37.75 70 GLY A N 1
ATOM 536 C CA . GLY A 1 70 ? 35.461 -15.313 -0.422 1.00 37.75 70 GLY A CA 1
ATOM 537 C C . GLY A 1 70 ? 36.924 -15.559 -0.039 1.00 37.75 70 GLY A C 1
ATOM 538 O O . GLY A 1 70 ? 37.599 -14.661 0.459 1.00 37.75 70 GLY A O 1
ATOM 539 N N . GLY A 1 71 ? 37.445 -16.744 -0.364 1.00 34.62 71 GLY A N 1
ATOM 540 C CA . GLY A 1 71 ? 38.872 -17.063 -0.291 1.00 34.62 71 GLY A CA 1
ATOM 541 C C . GLY A 1 71 ? 39.640 -16.713 -1.574 1.00 34.62 71 GLY A C 1
ATOM 542 O O . GLY A 1 71 ? 39.713 -17.538 -2.474 1.00 34.62 71 GLY A O 1
ATOM 543 N N . GLY A 1 72 ? 40.229 -15.511 -1.616 1.00 35.62 72 GLY A N 1
ATOM 544 C CA . GLY A 1 72 ? 41.479 -15.154 -2.318 1.00 35.62 72 GLY A CA 1
ATOM 545 C C . GLY A 1 72 ? 41.639 -15.345 -3.842 1.00 35.62 72 GLY A C 1
ATOM 546 O O . GLY A 1 72 ? 41.843 -16.458 -4.308 1.00 35.62 72 GLY A O 1
ATOM 547 N N . SER A 1 73 ? 41.782 -14.230 -4.584 1.00 32.97 73 SER A N 1
ATOM 548 C CA . SER A 1 73 ? 42.985 -13.942 -5.411 1.00 32.97 73 SER A CA 1
ATOM 549 C C . SER A 1 73 ? 42.922 -12.569 -6.126 1.00 32.97 73 SER A C 1
ATOM 551 O O . SER A 1 73 ? 42.053 -12.350 -6.961 1.00 32.97 73 SER A O 1
ATOM 553 N N . GLY A 1 74 ? 43.890 -11.685 -5.834 1.00 31.97 74 GLY A N 1
ATOM 554 C CA . GLY A 1 74 ? 44.466 -10.684 -6.762 1.00 31.97 74 GLY A CA 1
ATOM 555 C C . GLY A 1 74 ? 43.648 -9.466 -7.249 1.00 31.97 74 GLY A C 1
ATOM 556 O O . GLY A 1 74 ? 42.888 -9.573 -8.203 1.00 31.97 74 GLY A O 1
ATOM 557 N N . GLY A 1 75 ? 43.955 -8.255 -6.747 1.00 31.98 75 GLY A N 1
ATOM 558 C CA . GLY A 1 75 ? 43.575 -6.988 -7.415 1.00 31.98 75 GLY A CA 1
ATOM 559 C C . GLY A 1 75 ? 43.648 -5.721 -6.541 1.00 31.98 75 GLY A C 1
ATOM 560 O O . GLY A 1 75 ? 42.853 -5.553 -5.629 1.00 31.98 75 GLY A O 1
ATOM 561 N N . LYS A 1 76 ? 44.604 -4.821 -6.814 1.00 37.38 76 LYS A N 1
ATOM 562 C CA . LYS A 1 76 ? 44.896 -3.576 -6.058 1.00 37.38 76 LYS A CA 1
ATOM 563 C C . LYS A 1 76 ? 43.813 -2.476 -6.192 1.00 37.38 76 LYS A C 1
ATOM 565 O O . LYS A 1 76 ? 43.351 -2.249 -7.302 1.00 37.38 76 LYS A O 1
ATOM 570 N N . GLY A 1 77 ? 43.624 -1.651 -5.146 1.00 33.00 77 GLY A N 1
ATOM 571 C CA . GLY A 1 77 ? 43.360 -0.197 -5.296 1.00 33.00 77 GLY A CA 1
ATOM 572 C C . GLY A 1 77 ? 42.036 0.382 -4.746 1.00 33.00 77 GLY A C 1
ATOM 573 O O . GLY A 1 77 ? 40.973 0.152 -5.303 1.00 33.00 77 GLY A O 1
ATOM 574 N N . HIS A 1 78 ? 42.134 1.200 -3.690 1.00 38.03 78 HIS A N 1
ATOM 575 C CA . HIS A 1 78 ? 41.079 2.028 -3.050 1.00 38.03 78 HIS A CA 1
ATOM 576 C C . HIS A 1 78 ? 40.722 3.320 -3.855 1.00 38.03 78 HIS A C 1
ATOM 578 O O . HIS A 1 78 ? 41.428 3.582 -4.829 1.00 38.03 78 HIS A O 1
ATOM 584 N N . PRO A 1 79 ? 39.735 4.184 -3.460 1.00 49.38 79 PRO A N 1
ATOM 585 C CA . PRO A 1 79 ? 38.984 4.235 -2.189 1.00 49.38 79 PRO A CA 1
ATOM 586 C C . PRO A 1 79 ? 37.439 4.369 -2.253 1.00 49.38 79 PRO A C 1
ATOM 588 O O . PRO A 1 79 ? 36.819 4.653 -3.270 1.00 49.38 79 PRO A O 1
ATOM 591 N N . HIS A 1 80 ? 36.860 4.204 -1.060 1.00 45.06 80 HIS A N 1
ATOM 592 C CA . HIS A 1 80 ? 35.485 4.442 -0.607 1.00 45.06 80 HIS A CA 1
ATOM 593 C C . HIS A 1 80 ? 34.601 5.423 -1.399 1.00 45.06 80 HIS A C 1
ATOM 595 O O . HIS A 1 80 ? 34.886 6.616 -1.502 1.00 45.06 80 HIS A O 1
ATOM 601 N N . LYS A 1 81 ? 33.393 4.948 -1.726 1.00 36.41 81 LYS A N 1
ATOM 602 C CA . LYS A 1 81 ? 32.186 5.778 -1.792 1.00 36.41 81 LYS A CA 1
ATOM 603 C C . LYS A 1 81 ? 31.096 5.081 -0.976 1.00 36.41 81 LYS A C 1
ATOM 605 O O . LYS A 1 81 ? 30.745 3.945 -1.279 1.00 36.41 81 LYS A O 1
ATOM 610 N N . ASN A 1 82 ? 30.608 5.732 0.079 1.00 40.78 82 ASN A N 1
ATOM 611 C CA . ASN A 1 82 ? 29.578 5.167 0.951 1.00 40.78 82 ASN A CA 1
ATOM 612 C C . ASN A 1 82 ? 28.244 5.090 0.196 1.00 40.78 82 ASN A C 1
ATOM 614 O O . ASN A 1 82 ? 27.524 6.081 0.104 1.00 40.78 82 ASN A O 1
ATOM 618 N N . VAL A 1 83 ? 27.920 3.911 -0.331 1.00 38.12 83 VAL A N 1
ATOM 619 C CA . VAL A 1 83 ? 26.551 3.549 -0.704 1.00 38.12 83 VAL A CA 1
ATOM 620 C C . VAL A 1 83 ? 25.943 2.873 0.519 1.00 38.12 83 VAL A C 1
ATOM 622 O O . VAL A 1 83 ? 26.393 1.802 0.923 1.00 38.12 83 VAL A O 1
ATOM 625 N N . ALA A 1 84 ? 24.976 3.542 1.150 1.00 40.31 84 ALA A N 1
ATOM 626 C CA . ALA A 1 84 ? 24.195 2.950 2.230 1.00 40.31 84 ALA A CA 1
ATOM 627 C C . ALA A 1 84 ? 23.449 1.712 1.706 1.00 40.31 84 ALA A C 1
ATOM 629 O O . ALA A 1 84 ? 23.038 1.683 0.547 1.00 40.31 84 ALA A O 1
ATOM 630 N N . GLY A 1 85 ? 23.342 0.685 2.550 1.00 39.16 85 GLY A N 1
ATOM 631 C CA . GLY A 1 85 ? 23.040 -0.674 2.111 1.00 39.16 85 GLY A CA 1
ATOM 632 C C . GLY A 1 85 ? 21.697 -0.841 1.402 1.00 39.16 85 GLY A C 1
ATOM 633 O O . GLY A 1 85 ? 20.667 -0.336 1.850 1.00 39.16 85 GLY A O 1
ATOM 634 N N . ASP A 1 86 ? 21.722 -1.649 0.345 1.00 43.16 86 ASP A N 1
ATOM 635 C CA . ASP A 1 86 ? 20.544 -2.331 -0.182 1.00 43.16 86 ASP A CA 1
ATOM 636 C C . ASP A 1 86 ? 20.072 -3.386 0.837 1.00 43.16 86 ASP A C 1
ATOM 638 O O . ASP A 1 86 ? 20.430 -4.557 0.772 1.00 43.16 86 ASP A O 1
ATOM 642 N N . GLY A 1 87 ? 19.304 -2.939 1.834 1.00 47.59 87 GLY A N 1
ATOM 643 C CA . GLY A 1 87 ? 18.620 -3.794 2.812 1.00 47.59 87 GLY A CA 1
ATOM 644 C C . GLY A 1 87 ? 17.241 -4.267 2.336 1.00 47.59 87 GLY A C 1
ATOM 645 O O . GLY A 1 87 ? 16.374 -4.569 3.159 1.00 47.59 87 GLY A O 1
ATOM 646 N N . GLY A 1 88 ? 16.990 -4.253 1.020 1.00 50.81 88 GLY A N 1
ATOM 647 C CA . GLY A 1 88 ? 15.661 -4.449 0.442 1.00 50.81 88 GLY A CA 1
ATOM 648 C C . GLY A 1 88 ? 15.063 -5.844 0.645 1.00 50.81 88 GLY A C 1
ATOM 649 O O . GLY A 1 88 ? 13.840 -5.977 0.583 1.00 50.81 88 GLY A O 1
ATOM 650 N N . ASP A 1 89 ? 15.895 -6.859 0.895 1.00 58.41 89 ASP A N 1
ATOM 651 C CA . ASP A 1 89 ? 15.481 -8.264 1.015 1.00 58.41 89 ASP A CA 1
ATOM 652 C C . ASP A 1 89 ? 15.306 -8.705 2.481 1.00 58.41 89 ASP A C 1
ATOM 654 O O . ASP A 1 89 ? 14.249 -9.216 2.859 1.00 58.41 89 ASP A O 1
ATOM 658 N N . GLU A 1 90 ? 16.265 -8.377 3.357 1.00 61.94 90 GLU A N 1
ATOM 659 C CA . GLU A 1 90 ? 16.175 -8.647 4.804 1.00 61.94 90 GLU A CA 1
ATOM 660 C C . GLU A 1 90 ? 14.938 -7.990 5.438 1.00 61.94 90 GLU A C 1
ATOM 662 O O . GLU A 1 90 ? 14.244 -8.609 6.245 1.00 61.94 90 GLU A O 1
ATOM 667 N N . GLY A 1 91 ? 14.591 -6.767 5.018 1.00 72.69 91 GLY A N 1
ATOM 668 C CA . GLY A 1 91 ? 13.380 -6.085 5.482 1.00 72.69 91 GLY A CA 1
ATOM 669 C C . GLY A 1 91 ? 12.077 -6.790 5.076 1.00 72.69 91 GLY A C 1
ATOM 670 O O . GLY A 1 91 ? 11.085 -6.707 5.799 1.00 72.69 91 GLY A O 1
ATOM 671 N N . LYS A 1 92 ? 12.058 -7.517 3.949 1.00 78.88 92 LYS A N 1
ATOM 672 C CA . LYS A 1 92 ? 10.897 -8.319 3.521 1.00 78.88 92 LYS A CA 1
ATOM 673 C C . LYS A 1 92 ? 10.791 -9.600 4.342 1.00 78.88 92 LYS A C 1
ATOM 675 O O . LYS A 1 92 ? 9.705 -9.908 4.827 1.00 78.88 92 LYS A O 1
ATOM 680 N N . ALA A 1 93 ? 11.913 -10.294 4.542 1.00 84.62 93 ALA A N 1
ATOM 681 C CA . ALA A 1 93 ? 11.982 -11.485 5.385 1.00 84.62 93 ALA A CA 1
ATOM 682 C C . ALA A 1 93 ? 11.561 -11.177 6.833 1.00 84.62 93 ALA A C 1
ATOM 684 O O . ALA A 1 93 ? 10.713 -11.872 7.391 1.00 84.62 93 ALA A O 1
ATOM 685 N N . TRP A 1 94 ? 12.064 -10.078 7.405 1.00 88.25 94 TRP A N 1
ATOM 686 C CA . TRP A 1 94 ? 11.699 -9.616 8.747 1.00 88.25 94 TRP A CA 1
ATOM 687 C C . TRP A 1 94 ? 10.208 -9.280 8.883 1.00 88.25 94 TRP A C 1
ATOM 689 O O . TRP A 1 94 ? 9.572 -9.665 9.864 1.00 88.25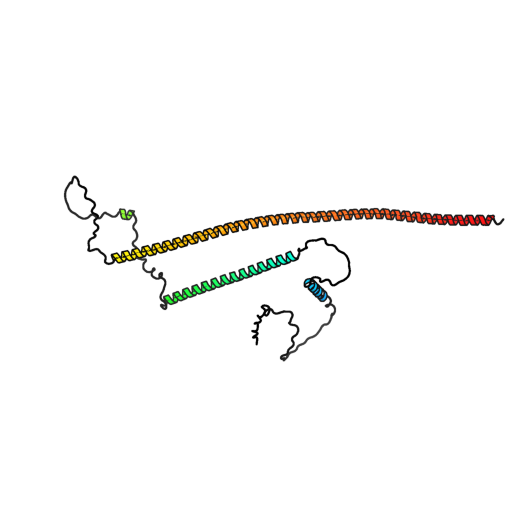 94 TRP A O 1
ATOM 699 N N . ASN A 1 95 ? 9.623 -8.600 7.891 1.00 91.50 95 ASN A N 1
ATOM 700 C CA . ASN A 1 95 ? 8.189 -8.306 7.896 1.00 91.50 95 ASN A CA 1
ATOM 701 C C . ASN A 1 95 ? 7.340 -9.585 7.814 1.00 91.50 95 ASN A C 1
ATOM 703 O O . ASN A 1 95 ? 6.366 -9.694 8.553 1.00 91.50 95 ASN A O 1
ATOM 707 N N . SER A 1 96 ? 7.734 -10.565 6.992 1.00 90.25 96 SER A N 1
ATOM 708 C CA . SER A 1 96 ? 7.046 -11.861 6.902 1.00 90.25 96 SER A CA 1
ATOM 709 C C . SER A 1 96 ? 7.148 -12.668 8.202 1.00 90.25 96 SER A C 1
ATOM 711 O O . SER A 1 96 ? 6.148 -13.223 8.649 1.00 90.25 96 SER A O 1
ATOM 713 N N . TRP A 1 97 ? 8.310 -12.676 8.864 1.00 93.75 97 TRP A N 1
ATOM 714 C CA . TRP A 1 97 ? 8.462 -13.276 10.196 1.00 93.75 97 TRP A CA 1
ATOM 715 C C . TRP A 1 97 ? 7.567 -12.611 11.241 1.00 93.75 97 TRP A C 1
ATOM 717 O O . TRP A 1 97 ? 6.918 -13.301 12.017 1.00 93.75 97 TRP A O 1
ATOM 727 N N . LYS A 1 98 ? 7.488 -11.277 11.240 1.00 94.75 98 LYS A N 1
ATOM 728 C CA . LYS A 1 98 ? 6.620 -10.528 12.156 1.00 94.75 98 LYS A CA 1
ATOM 729 C C . LYS A 1 98 ? 5.128 -10.774 11.896 1.00 94.75 98 LYS A C 1
ATOM 731 O O . LYS A 1 98 ? 4.335 -10.761 12.834 1.00 94.75 98 LYS A O 1
ATOM 736 N N . GLU A 1 99 ? 4.742 -10.965 10.639 1.00 94.06 99 GLU A N 1
ATOM 737 C CA . GLU A 1 99 ? 3.372 -11.311 10.250 1.00 94.06 99 GLU A CA 1
ATOM 738 C C . GLU A 1 99 ? 3.012 -12.734 10.699 1.00 94.06 99 GLU A C 1
ATOM 740 O O . GLU A 1 99 ? 1.987 -12.913 11.351 1.00 94.06 99 GLU A O 1
ATOM 745 N N . HIS A 1 100 ? 3.902 -13.705 10.479 1.00 94.56 100 HIS A N 1
ATOM 746 C CA . HIS A 1 100 ? 3.739 -15.089 10.934 1.00 94.56 100 HIS A CA 1
ATOM 747 C C . HIS A 1 100 ? 3.735 -15.220 12.470 1.00 94.56 100 HIS A C 1
ATOM 749 O O . HIS A 1 100 ? 2.949 -15.983 13.022 1.00 94.56 100 HIS A O 1
ATOM 755 N N . ASP A 1 101 ? 4.591 -14.483 13.184 1.00 96.25 101 ASP A N 1
ATOM 756 C CA . ASP A 1 101 ? 4.597 -14.435 14.656 1.00 96.25 101 ASP A CA 1
ATOM 757 C C . ASP A 1 101 ? 3.268 -13.879 15.195 1.00 96.25 101 ASP A C 1
ATOM 759 O O . ASP A 1 101 ? 2.648 -14.468 16.080 1.00 96.25 101 ASP A O 1
ATOM 763 N N . LYS A 1 102 ? 2.759 -12.802 14.581 1.00 95.88 102 LYS A N 1
ATOM 764 C CA . LYS A 1 102 ? 1.438 -12.244 14.897 1.00 95.88 102 LYS A CA 1
ATOM 765 C C . LYS A 1 102 ? 0.306 -13.233 14.600 1.00 95.88 102 LYS A C 1
ATOM 767 O O . LYS A 1 102 ? -0.611 -13.337 15.410 1.00 95.88 102 LYS A O 1
ATOM 772 N N . GLU A 1 103 ? 0.351 -13.938 13.472 1.00 95.25 103 GLU A N 1
ATOM 773 C CA . GLU A 1 103 ? -0.658 -14.937 13.102 1.00 95.25 103 GLU A CA 1
ATOM 774 C C . GLU A 1 103 ? -0.661 -16.125 14.074 1.00 95.25 103 GLU A C 1
ATOM 776 O O . GLU A 1 103 ? -1.723 -16.468 14.588 1.00 95.25 103 GLU A O 1
ATOM 781 N N . ALA A 1 104 ? 0.510 -16.663 14.427 1.00 95.44 104 ALA A N 1
ATOM 782 C CA . ALA A 1 104 ? 0.649 -17.741 15.409 1.00 95.44 104 ALA A CA 1
ATOM 783 C C . ALA A 1 104 ? 0.144 -17.334 16.807 1.00 95.44 104 ALA A C 1
ATOM 785 O O . ALA A 1 104 ? -0.526 -18.112 17.487 1.00 95.44 104 ALA A O 1
ATOM 786 N N . VAL A 1 105 ? 0.409 -16.093 17.230 1.00 96.19 105 VAL A N 1
ATOM 787 C CA . VAL A 1 105 ? -0.129 -15.538 18.483 1.00 96.19 105 VAL A CA 1
ATOM 788 C C . VAL A 1 105 ? -1.654 -15.372 18.412 1.00 96.19 105 VAL A C 1
ATOM 790 O O . VAL A 1 105 ? -2.353 -15.702 19.370 1.00 96.19 105 VAL A O 1
ATOM 793 N N . GLU A 1 106 ? -2.200 -14.900 17.288 1.00 95.62 106 GLU A N 1
ATOM 794 C CA . GLU A 1 106 ? -3.652 -14.812 17.086 1.00 95.62 106 GLU A CA 1
ATOM 795 C C . GLU A 1 106 ? -4.336 -16.185 17.024 1.00 95.62 106 GLU A C 1
ATOM 797 O O . GLU A 1 106 ? -5.467 -16.306 17.491 1.00 95.62 106 GLU A O 1
ATOM 802 N N . GLU A 1 107 ? -3.692 -17.202 16.450 1.00 95.81 107 GLU A N 1
ATOM 803 C CA . GLU A 1 107 ? -4.168 -18.589 16.436 1.00 95.81 107 GLU A CA 1
ATOM 804 C C . GLU A 1 107 ? -4.202 -19.163 17.857 1.00 95.81 107 GLU A C 1
ATOM 806 O O . GLU A 1 107 ? -5.263 -19.585 18.313 1.00 95.81 107 GLU A O 1
ATOM 811 N N . GLN A 1 108 ? -3.114 -19.025 18.624 1.00 96.56 108 GLN A N 1
ATOM 812 C CA . GLN A 1 108 ? -3.083 -19.456 20.024 1.00 96.56 108 GLN A CA 1
ATOM 813 C C . GLN A 1 108 ? -4.173 -18.768 20.872 1.00 96.56 108 GLN A C 1
ATOM 815 O O . GLN A 1 108 ? -4.826 -19.417 21.690 1.00 96.56 108 GLN A O 1
ATOM 820 N N . PHE A 1 109 ? -4.424 -17.467 20.667 1.00 97.69 109 PHE A N 1
ATOM 821 C CA . PHE A 1 109 ? -5.511 -16.765 21.360 1.00 97.69 109 PHE A CA 1
ATOM 822 C C . PHE A 1 109 ? -6.913 -17.246 20.948 1.00 97.69 109 PHE A C 1
ATOM 824 O O . PHE A 1 109 ? -7.817 -17.230 21.787 1.00 97.69 109 PHE A O 1
ATOM 831 N N . LYS A 1 110 ? -7.119 -17.669 19.692 1.00 97.50 110 LYS A N 1
ATOM 832 C CA . LYS A 1 110 ? -8.392 -18.261 19.234 1.00 97.50 110 LYS A CA 1
ATOM 833 C C . LYS A 1 110 ? -8.613 -19.627 19.889 1.00 97.50 110 LYS A C 1
ATOM 835 O O . LYS A 1 110 ? -9.694 -19.851 20.431 1.00 97.50 110 LYS A O 1
ATOM 840 N N . ASP A 1 111 ? -7.585 -20.470 19.928 1.00 97.44 111 ASP A N 1
ATOM 841 C CA . ASP A 1 111 ? -7.623 -21.794 20.559 1.00 97.44 111 ASP A CA 1
ATOM 842 C C . ASP A 1 111 ? -7.896 -21.710 22.069 1.00 97.44 111 ASP A C 1
ATOM 844 O O . ASP A 1 111 ? -8.775 -22.404 22.592 1.00 97.44 111 ASP A O 1
ATOM 848 N N . ASP A 1 112 ? -7.191 -20.826 22.786 1.00 97.75 112 ASP A N 1
ATOM 849 C CA . ASP A 1 112 ? -7.417 -20.614 24.221 1.00 97.75 112 ASP A CA 1
ATOM 850 C C . ASP A 1 112 ? -8.825 -20.046 24.497 1.00 97.75 112 ASP A C 1
ATOM 852 O O . ASP A 1 112 ? -9.464 -20.436 25.481 1.00 97.75 112 ASP A O 1
ATOM 856 N N . LEU A 1 113 ? -9.359 -19.190 23.615 1.00 97.62 113 LEU A N 1
ATOM 857 C CA . LEU A 1 113 ? -10.733 -18.682 23.707 1.00 97.62 113 LEU A CA 1
ATOM 858 C C . LEU A 1 113 ? -11.777 -19.783 23.459 1.00 97.62 113 LEU A C 1
ATOM 860 O O . LEU A 1 113 ? -12.735 -19.893 24.229 1.00 97.62 113 LEU A O 1
ATOM 864 N N . GLU A 1 114 ? -11.609 -20.614 22.427 1.00 96.88 114 GLU A N 1
ATOM 865 C CA . GLU A 1 114 ? -12.509 -21.741 22.149 1.00 96.88 114 GLU A CA 1
ATOM 866 C C . GLU A 1 114 ? -12.522 -22.729 23.322 1.00 96.88 114 GLU A C 1
ATOM 868 O O . GLU A 1 114 ? -13.586 -23.114 23.821 1.00 96.88 114 GLU A O 1
ATOM 873 N N . LYS A 1 115 ? -11.338 -23.068 23.835 1.00 96.81 115 LYS A N 1
ATOM 874 C CA . LYS A 1 115 ? -11.156 -23.931 25.004 1.00 96.81 115 LYS A CA 1
ATOM 875 C C . LYS A 1 115 ? -11.812 -23.353 26.258 1.00 96.81 115 LYS A C 1
ATOM 877 O O . LYS A 1 115 ? -12.493 -24.093 26.971 1.00 96.81 115 LYS A O 1
ATOM 882 N N . ALA A 1 116 ? -11.670 -22.052 26.516 1.00 96.62 116 ALA A N 1
ATOM 883 C CA . ALA A 1 116 ? -12.326 -21.380 27.637 1.00 96.62 116 ALA A CA 1
ATOM 884 C C . ALA A 1 116 ? -13.861 -21.388 27.503 1.00 96.62 116 ALA A C 1
ATOM 886 O O . ALA A 1 116 ? -14.568 -21.655 28.478 1.00 96.62 116 ALA A O 1
ATOM 887 N N . LEU A 1 117 ? -14.397 -21.170 26.296 1.00 95.81 117 LEU A N 1
ATOM 888 C CA . LEU A 1 117 ? -15.837 -21.254 26.025 1.00 95.81 117 LEU A CA 1
ATOM 889 C C . LEU A 1 117 ? -16.377 -22.681 26.205 1.00 95.81 117 LEU A C 1
ATOM 891 O O . LEU A 1 117 ? -17.458 -22.862 26.774 1.00 95.81 117 LEU A O 1
ATOM 895 N N . LEU A 1 118 ? -15.630 -23.700 25.769 1.00 96.75 118 LEU A N 1
ATOM 896 C CA . LEU A 1 118 ? -15.991 -25.104 25.964 1.00 96.75 118 LEU A CA 1
ATOM 897 C C . LEU A 1 118 ? -15.984 -25.483 27.454 1.00 96.75 118 LEU A C 1
ATOM 899 O O . LEU A 1 118 ? -16.939 -26.092 27.938 1.00 96.75 118 LEU A O 1
ATOM 903 N N . GLN A 1 119 ? -14.955 -25.067 28.199 1.00 94.00 119 GLN A N 1
ATOM 904 C CA . GLN A 1 119 ? -14.872 -25.264 29.650 1.00 94.00 119 GLN A CA 1
ATOM 905 C C . GLN A 1 119 ? -16.018 -24.563 30.388 1.00 94.00 119 GLN A C 1
ATOM 907 O O . GLN A 1 119 ? -16.666 -25.188 31.224 1.00 94.00 119 GLN A O 1
ATOM 912 N N . SER A 1 120 ? -16.339 -23.316 30.029 1.00 95.88 120 SER A N 1
ATOM 913 C CA . SER A 1 120 ? -17.456 -22.569 30.618 1.00 95.88 120 SER A CA 1
ATOM 914 C C . SER A 1 120 ? -18.809 -23.256 30.378 1.00 95.88 120 SER A C 1
ATOM 916 O O . SER A 1 120 ? -19.631 -23.336 31.291 1.00 95.88 120 SER A O 1
ATOM 918 N N . ARG A 1 121 ? -19.032 -23.833 29.185 1.00 95.19 121 ARG A N 1
ATOM 919 C CA . ARG A 1 121 ? -20.231 -24.641 28.893 1.00 95.19 121 ARG A CA 1
ATOM 920 C C . ARG A 1 121 ? -20.300 -25.908 29.748 1.00 95.19 121 ARG A C 1
ATOM 922 O O . ARG A 1 121 ? -21.350 -26.176 30.328 1.00 95.19 121 ARG A O 1
ATOM 929 N N . LEU A 1 122 ? -19.197 -26.653 29.861 1.00 93.31 122 LEU A N 1
ATOM 930 C CA . LEU A 1 122 ? -19.123 -27.864 30.691 1.00 93.31 122 LEU A CA 1
ATOM 931 C C . LEU A 1 122 ? -19.327 -27.555 32.182 1.00 93.31 122 LEU A C 1
ATOM 933 O O . LEU A 1 122 ? -20.032 -28.289 32.873 1.00 93.31 122 LEU A O 1
ATOM 937 N N . GLU A 1 123 ? -18.759 -26.457 32.684 1.00 93.75 123 GLU A N 1
ATOM 938 C CA . GLU A 1 123 ? -18.958 -26.014 34.065 1.00 93.75 123 GLU A CA 1
ATOM 939 C C . GLU A 1 123 ? -20.407 -25.571 34.312 1.00 93.75 123 GLU A C 1
ATOM 941 O O . GLU A 1 123 ? -21.007 -25.965 35.314 1.00 93.75 123 GLU A O 1
ATOM 946 N N . ALA A 1 124 ? -21.008 -24.817 33.386 1.00 94.69 124 ALA A N 1
ATOM 947 C CA . ALA A 1 124 ? -22.409 -24.415 33.472 1.00 94.69 124 ALA A CA 1
ATOM 948 C C . ALA A 1 124 ? -23.357 -25.626 33.467 1.00 94.69 124 ALA A C 1
ATOM 950 O O . ALA A 1 124 ? -24.304 -25.664 34.259 1.00 94.69 124 ALA A O 1
ATOM 951 N N . GLU A 1 125 ? -23.091 -26.640 32.636 1.00 92.94 125 GLU A N 1
ATOM 952 C CA . GLU A 1 125 ? -23.851 -27.890 32.649 1.00 92.94 125 GLU A CA 1
ATOM 953 C C . GLU A 1 125 ? -23.663 -28.639 33.973 1.00 92.94 125 GLU A C 1
ATOM 955 O O . GLU A 1 125 ? -24.652 -28.985 34.623 1.00 92.94 125 GLU A O 1
ATOM 960 N N . LYS A 1 126 ? -22.417 -28.835 34.423 1.00 93.25 126 LYS A N 1
ATOM 961 C CA . LYS A 1 126 ? -22.111 -29.514 35.689 1.00 93.25 126 LYS A CA 1
ATOM 962 C C . LYS A 1 126 ? -22.798 -28.827 36.870 1.00 93.25 126 LYS A C 1
ATOM 964 O O . LYS A 1 126 ? -23.473 -29.494 37.649 1.00 93.25 126 LYS A O 1
ATOM 969 N N . LYS A 1 127 ? -22.724 -27.497 36.952 1.00 91.38 127 LYS A N 1
ATOM 970 C CA . LYS A 1 127 ? -23.403 -26.681 37.969 1.00 91.38 127 LYS A CA 1
ATOM 971 C C . LYS A 1 127 ? -24.926 -26.803 37.884 1.00 91.38 127 LYS A C 1
ATOM 973 O O . LYS A 1 127 ? -25.596 -26.836 38.914 1.00 91.38 127 LYS A O 1
ATOM 978 N N . GLN A 1 128 ? -25.494 -26.925 36.681 1.00 91.44 128 GLN A N 1
ATOM 979 C CA . GLN A 1 128 ? -26.923 -27.199 36.510 1.00 91.44 128 GLN A CA 1
ATOM 980 C C . GLN A 1 128 ? -27.293 -28.622 36.969 1.00 91.44 128 GLN A C 1
ATOM 982 O O . GLN A 1 128 ? -28.337 -28.803 37.595 1.00 91.44 128 GLN A O 1
ATOM 987 N N . GLN A 1 129 ? -26.459 -29.631 36.698 1.00 89.69 129 GLN A N 1
ATOM 988 C CA . GLN A 1 129 ? -26.659 -30.998 37.191 1.00 89.69 129 GLN A CA 1
ATOM 989 C C . GLN A 1 129 ? -26.525 -31.077 38.721 1.00 89.69 129 GLN A C 1
ATOM 991 O O . GLN A 1 129 ? -27.340 -31.727 39.370 1.00 89.69 129 GLN A O 1
ATOM 996 N N . GLU A 1 130 ? -25.553 -30.383 39.315 1.00 90.00 130 GLU A N 1
ATOM 997 C CA . GLU A 1 130 ? -25.386 -30.266 40.768 1.00 90.00 130 GLU A CA 1
ATOM 998 C C . GLU A 1 130 ? -26.583 -29.553 41.411 1.00 90.00 130 GLU A C 1
ATOM 1000 O O . GLU A 1 130 ? -27.118 -30.048 42.399 1.00 90.00 130 GLU A O 1
ATOM 1005 N N . ALA A 1 131 ? -27.092 -28.471 40.811 1.00 89.56 131 ALA A N 1
ATOM 1006 C CA . ALA A 1 131 ? -28.311 -27.803 41.273 1.00 89.56 131 ALA A CA 1
ATOM 1007 C C . ALA A 1 131 ? -29.561 -28.703 41.178 1.00 89.56 131 ALA A C 1
ATOM 1009 O O . ALA A 1 131 ? -30.401 -28.678 42.079 1.00 89.56 131 ALA A O 1
ATOM 1010 N N . LYS A 1 132 ? -29.681 -29.533 40.128 1.00 88.44 132 LYS A N 1
ATOM 1011 C CA . LYS A 1 132 ? -30.747 -30.548 40.007 1.00 88.44 132 LYS A CA 1
ATOM 1012 C C . LYS A 1 132 ? -30.628 -31.612 41.105 1.00 88.44 132 LYS A C 1
ATOM 1014 O O . LYS A 1 132 ? -31.601 -31.833 41.817 1.00 88.44 132 LYS A O 1
ATOM 1019 N N . LYS A 1 133 ? -29.437 -32.189 41.308 1.00 88.50 133 LYS A N 1
ATOM 1020 C CA . LYS A 1 133 ? -29.166 -33.188 42.362 1.00 88.50 133 LYS A CA 1
ATOM 1021 C C . LYS A 1 133 ? -29.377 -32.632 43.772 1.00 88.50 133 LYS A C 1
ATOM 1023 O O . LYS A 1 133 ? -29.910 -33.328 44.629 1.00 88.50 133 LYS A O 1
ATOM 1028 N N . LEU A 1 134 ? -28.988 -31.381 44.020 1.00 85.88 134 LEU A N 1
ATOM 1029 C CA . LEU A 1 134 ? -29.241 -30.690 45.286 1.00 85.88 134 LEU A CA 1
ATOM 1030 C C . LEU A 1 134 ? -30.747 -30.549 45.531 1.00 85.88 134 LEU A C 1
ATOM 1032 O O . LEU A 1 134 ? -31.226 -30.856 46.619 1.00 85.88 134 LEU A O 1
ATOM 1036 N N . LYS A 1 135 ? -31.503 -30.151 44.501 1.00 85.75 135 LYS A N 1
ATOM 1037 C CA . LYS A 1 135 ? -32.962 -30.066 44.580 1.00 85.75 135 LYS A CA 1
ATOM 1038 C C . LYS A 1 135 ? -33.604 -31.436 44.833 1.00 85.75 135 LYS A C 1
ATOM 1040 O O . LYS A 1 135 ? -34.447 -31.529 45.712 1.00 85.75 135 LYS A O 1
ATOM 1045 N N . GLU A 1 136 ? -33.171 -32.494 44.145 1.00 85.56 136 GLU A N 1
ATOM 1046 C CA . GLU A 1 136 ? -33.643 -33.864 44.405 1.00 85.56 136 GLU A CA 1
ATOM 1047 C C . GLU A 1 136 ? -33.320 -34.335 45.829 1.00 85.56 136 GLU A C 1
ATOM 1049 O O . GLU A 1 136 ? -34.168 -34.949 46.467 1.00 85.56 136 GLU A O 1
ATOM 1054 N N . ARG A 1 137 ? -32.138 -34.015 46.376 1.00 81.38 137 ARG A N 1
ATOM 1055 C CA . ARG A 1 137 ? -31.780 -34.359 47.767 1.00 81.38 137 ARG A CA 1
ATOM 1056 C C . ARG A 1 137 ? -32.588 -33.576 48.805 1.00 81.38 137 ARG A C 1
ATOM 1058 O O . ARG A 1 137 ? -32.878 -34.128 49.864 1.00 81.38 137 ARG A O 1
ATOM 1065 N N . ILE A 1 138 ? -32.985 -32.340 48.499 1.00 79.31 138 ILE A N 1
ATOM 1066 C CA . ILE A 1 138 ? -33.923 -31.552 49.312 1.00 79.31 138 ILE A CA 1
ATOM 1067 C C . ILE A 1 138 ? -35.339 -32.144 49.228 1.00 79.31 138 ILE A C 1
ATOM 1069 O O . ILE A 1 138 ? -35.958 -32.379 50.264 1.00 79.31 138 ILE A O 1
ATOM 1073 N N . ASP A 1 139 ? -35.838 -32.439 48.023 1.00 78.75 139 ASP A N 1
ATOM 1074 C CA . ASP A 1 139 ? -37.175 -33.016 47.808 1.00 78.75 139 ASP A CA 1
ATOM 1075 C C . ASP A 1 139 ? -37.284 -34.442 48.404 1.00 78.75 139 ASP A C 1
ATOM 1077 O O . ASP A 1 139 ? -38.340 -34.822 48.908 1.00 78.75 139 ASP A O 1
ATOM 1081 N N . ALA A 1 140 ? -36.183 -35.205 48.438 1.00 80.69 140 ALA A N 1
ATOM 1082 C CA . ALA A 1 140 ? -36.067 -36.505 49.111 1.00 80.69 140 ALA A CA 1
ATOM 1083 C C . ALA A 1 140 ? -35.808 -36.418 50.633 1.00 80.69 140 ALA A C 1
ATOM 1085 O O . ALA A 1 140 ? -35.694 -37.451 51.292 1.00 80.69 140 ALA A O 1
ATOM 1086 N N . GLY A 1 141 ? -35.694 -35.214 51.206 1.00 74.25 141 GLY A N 1
ATOM 1087 C CA . GLY A 1 141 ? -35.523 -35.002 52.648 1.00 74.25 141 GLY A CA 1
ATOM 1088 C C . GLY A 1 141 ? -34.134 -35.328 53.216 1.00 74.25 141 GLY A C 1
ATOM 1089 O O . GLY A 1 141 ? -33.988 -35.394 54.435 1.00 74.25 141 GLY A O 1
ATOM 1090 N N . LEU A 1 142 ? -33.114 -35.518 52.370 1.00 72.06 142 LEU A N 1
ATOM 1091 C CA . LEU A 1 142 ? -31.732 -35.781 52.799 1.00 72.06 142 LEU A CA 1
ATOM 1092 C C . LEU A 1 142 ? -30.940 -34.504 53.135 1.00 72.06 142 LEU A C 1
ATOM 1094 O O . LEU A 1 142 ? -29.902 -34.604 53.786 1.00 72.06 142 LEU A O 1
ATOM 1098 N N . GLU A 1 143 ? -31.395 -33.320 52.707 1.00 68.00 143 GLU A N 1
ATOM 1099 C CA . GLU A 1 143 ? -30.796 -32.025 53.065 1.00 68.00 143 GLU A CA 1
ATOM 1100 C C . GLU A 1 143 ? -31.836 -30.935 53.348 1.00 68.00 143 GLU A C 1
ATOM 1102 O O . GLU A 1 143 ? -32.933 -30.918 52.790 1.00 68.00 143 GLU A O 1
ATOM 1107 N N . VAL A 1 144 ? -31.471 -29.991 54.222 1.00 63.16 144 VAL A N 1
ATOM 1108 C CA . VAL A 1 144 ? -32.329 -28.869 54.624 1.00 63.16 144 VAL A CA 1
ATOM 1109 C C . VAL A 1 144 ? -32.177 -27.709 53.628 1.00 63.16 144 VAL A C 1
ATOM 1111 O O . VAL A 1 144 ? -31.055 -27.250 53.410 1.00 63.16 144 VAL A O 1
ATOM 1114 N N . PRO A 1 145 ? -33.269 -27.171 53.049 1.00 55.69 145 PRO A N 1
ATOM 1115 C CA . PRO A 1 145 ? -33.181 -26.054 52.112 1.00 55.69 145 PRO A CA 1
ATOM 1116 C C . PRO A 1 145 ? -32.686 -24.773 52.799 1.00 55.69 145 PRO A C 1
ATOM 1118 O O . PRO A 1 145 ? -33.356 -24.205 53.661 1.00 55.69 145 PRO A O 1
ATOM 1121 N N . THR A 1 146 ? -31.520 -24.288 52.368 1.00 58.81 146 THR A N 1
ATOM 1122 C CA . THR A 1 146 ? -30.840 -23.105 52.925 1.00 58.81 146 THR A CA 1
ATOM 1123 C C . THR A 1 146 ? -31.350 -21.769 52.369 1.00 58.81 146 THR A C 1
ATOM 1125 O O . THR A 1 146 ? -30.980 -20.713 52.880 1.00 58.81 146 THR A O 1
ATOM 1128 N N . THR A 1 147 ? -32.212 -21.774 51.344 1.00 55.34 147 THR A N 1
ATOM 1129 C CA . THR A 1 147 ? -32.677 -20.554 50.663 1.00 55.34 147 THR A CA 1
ATOM 1130 C C . THR A 1 147 ? -34.114 -20.160 51.031 1.00 55.34 147 THR A C 1
ATOM 1132 O O . THR A 1 147 ? -35.051 -20.960 51.068 1.00 55.34 147 THR A O 1
ATOM 1135 N N . ARG A 1 148 ? -34.308 -18.859 51.287 1.00 55.16 148 ARG A N 1
ATOM 1136 C CA . ARG A 1 148 ? -35.531 -18.258 51.865 1.00 55.16 148 ARG A CA 1
ATOM 1137 C C . ARG A 1 148 ? -36.758 -18.261 50.930 1.00 55.16 148 ARG A C 1
ATOM 1139 O O . ARG A 1 148 ? -37.843 -17.856 51.349 1.00 55.16 148 ARG A O 1
ATOM 1146 N N . GLU A 1 149 ? -36.621 -18.700 49.679 1.00 51.62 149 GLU A N 1
ATOM 1147 C CA . GLU A 1 149 ? -37.670 -18.586 48.653 1.00 51.62 149 GLU A CA 1
ATOM 1148 C C . GLU A 1 149 ? -38.759 -19.667 48.719 1.00 51.62 149 GLU A C 1
ATOM 1150 O O . GLU A 1 149 ? -39.912 -19.395 48.371 1.00 51.62 149 GLU A O 1
ATOM 1155 N N . GLY A 1 150 ? -38.455 -20.861 49.242 1.00 46.06 150 GLY A N 1
ATOM 1156 C CA . GLY A 1 150 ? -39.404 -21.986 49.274 1.00 46.06 150 GLY A CA 1
ATOM 1157 C C . GLY A 1 150 ? -40.698 -21.723 50.065 1.00 46.06 150 GLY A C 1
ATOM 1158 O O . GLY A 1 150 ? -41.728 -22.340 49.800 1.00 46.06 150 GLY A O 1
ATOM 1159 N N . ARG A 1 151 ? -40.697 -20.768 51.008 1.00 47.19 151 ARG A N 1
ATOM 1160 C CA . ARG A 1 151 ? -41.841 -20.497 51.903 1.00 47.19 151 ARG A CA 1
ATOM 1161 C C . ARG A 1 151 ? -42.973 -19.646 51.303 1.00 47.19 151 ARG A C 1
ATOM 1163 O O . ARG A 1 151 ? -44.025 -19.544 51.930 1.00 47.19 151 ARG A O 1
ATOM 1170 N N . LYS A 1 152 ? -42.816 -19.033 50.120 1.00 49.94 152 LYS A N 1
ATOM 1171 C CA . LYS A 1 152 ? -43.791 -18.033 49.620 1.00 49.94 152 LYS A CA 1
ATOM 1172 C C . LYS A 1 152 ? -45.037 -18.599 48.911 1.00 49.94 152 LYS A C 1
ATOM 1174 O O . LYS A 1 152 ? -46.045 -17.901 48.843 1.00 49.94 152 LYS A O 1
ATOM 1179 N N . LYS A 1 153 ? -45.036 -19.849 48.429 1.00 50.97 153 LYS A N 1
ATOM 1180 C CA . LYS A 1 153 ? -46.112 -20.381 47.554 1.00 50.97 153 LYS A CA 1
ATOM 1181 C C . LYS A 1 153 ? -47.403 -20.871 48.247 1.00 50.97 153 LYS A C 1
ATOM 1183 O O . LYS A 1 153 ? -48.287 -21.369 47.561 1.00 50.97 153 LYS A O 1
ATOM 1188 N N . LYS A 1 154 ? -47.560 -20.715 49.573 1.00 48.88 154 LYS A N 1
ATOM 1189 C CA . LYS A 1 154 ? -48.785 -21.118 50.315 1.00 48.88 154 LYS A CA 1
ATOM 1190 C C . LYS A 1 154 ? -49.584 -19.978 50.980 1.00 48.88 154 LYS A C 1
ATOM 1192 O O . LYS A 1 154 ? -50.590 -20.262 51.617 1.00 48.88 154 LYS A O 1
ATOM 1197 N N . LYS A 1 155 ? -49.194 -18.703 50.818 1.00 46.94 155 LYS A N 1
ATOM 1198 C CA . LYS A 1 155 ? -49.893 -17.521 51.388 1.00 46.94 155 LYS A CA 1
ATOM 1199 C C . LYS A 1 155 ? -50.266 -16.465 50.326 1.00 46.94 155 LYS A C 1
ATOM 1201 O O . LYS A 1 155 ? -49.869 -15.310 50.421 1.00 46.94 155 LYS A O 1
ATOM 1206 N N . GLN A 1 156 ? -51.014 -16.863 49.293 1.00 47.22 156 GLN A N 1
ATOM 1207 C CA . GLN A 1 156 ? -51.521 -15.954 48.242 1.00 47.22 156 GLN A CA 1
ATOM 1208 C C . GLN A 1 156 ? -53.039 -16.073 47.978 1.00 47.22 156 GLN A C 1
ATOM 1210 O O . GLN A 1 156 ? -53.501 -15.724 46.898 1.00 47.22 156 GLN A O 1
ATOM 1215 N N . LYS A 1 157 ? -53.833 -16.538 48.956 1.00 46.56 157 LYS A N 1
ATOM 1216 C CA . LYS A 1 157 ? -55.311 -16.543 48.860 1.00 46.56 157 LYS A CA 1
ATOM 1217 C C . LYS A 1 157 ? -56.036 -15.512 49.730 1.00 46.56 157 LYS A C 1
ATOM 1219 O O . LYS A 1 157 ? -57.231 -15.335 49.552 1.00 46.56 157 LYS A O 1
ATOM 1224 N N . GLU A 1 158 ? -55.321 -14.800 50.597 1.00 50.03 158 GLU A N 1
ATOM 1225 C CA . GLU A 1 158 ? -55.880 -13.750 51.455 1.00 50.03 158 GLU A CA 1
ATOM 1226 C C . GLU A 1 158 ? -55.013 -12.491 51.356 1.00 50.03 158 GLU A C 1
ATOM 1228 O O . GLU A 1 158 ? -54.041 -12.303 52.086 1.00 50.03 158 GLU A O 1
ATOM 1233 N N . LYS A 1 159 ? -55.356 -11.630 50.399 1.00 58.12 159 LYS A N 1
ATOM 1234 C CA . LYS A 1 159 ? -55.048 -10.201 50.456 1.00 58.12 159 LYS A CA 1
ATOM 1235 C C . LYS A 1 159 ? -56.382 -9.464 50.338 1.00 58.12 159 LYS A C 1
ATOM 1237 O O . LYS A 1 159 ? -57.121 -9.789 49.407 1.00 58.12 159 LYS A O 1
ATOM 1242 N N . PRO A 1 160 ? -56.706 -8.512 51.228 1.00 57.09 160 PRO A N 1
ATOM 1243 C CA . PRO A 1 160 ? -57.901 -7.698 51.059 1.00 57.09 160 PRO A CA 1
ATOM 1244 C C . PRO A 1 160 ? -57.789 -6.908 49.751 1.00 57.09 160 PRO A C 1
ATOM 1246 O O . PRO A 1 160 ? -56.743 -6.327 49.449 1.00 57.09 160 PRO A O 1
AT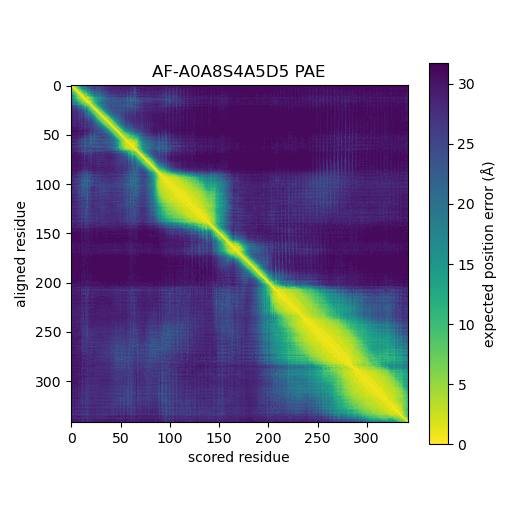OM 1249 N N . GLN A 1 161 ? -58.856 -6.928 48.958 1.00 72.25 161 GLN A N 1
ATOM 1250 C CA . GLN A 1 161 ? -58.934 -6.186 47.706 1.00 72.25 161 GLN A CA 1
ATOM 1251 C C . GLN A 1 161 ? -59.083 -4.689 48.028 1.00 72.25 161 GLN A C 1
ATOM 1253 O O . GLN A 1 161 ? -60.033 -4.329 48.724 1.00 72.25 161 GLN A O 1
ATOM 1258 N N . PRO A 1 162 ? -58.178 -3.806 47.561 1.00 64.12 162 PRO A N 1
ATOM 1259 C CA . PRO A 1 162 ? -58.337 -2.373 47.772 1.00 64.12 162 PRO A CA 1
ATOM 1260 C C . PRO A 1 162 ? -59.568 -1.882 47.000 1.00 64.12 162 PRO A C 1
ATOM 1262 O O . PRO A 1 162 ? -59.670 -2.090 45.790 1.00 64.12 162 PRO A O 1
ATOM 1265 N N . MET A 1 163 ? -60.510 -1.258 47.708 1.00 73.69 163 MET A N 1
ATOM 1266 C CA . MET A 1 163 ? -61.716 -0.681 47.106 1.00 73.69 163 MET A CA 1
ATOM 1267 C C . MET A 1 163 ? -61.398 0.664 46.439 1.00 73.69 163 MET A C 1
ATOM 1269 O O . MET A 1 163 ? -60.441 1.341 46.821 1.00 73.69 163 MET A O 1
ATOM 1273 N N . SER A 1 164 ? -62.175 1.050 45.424 1.00 79.94 164 SER A N 1
ATOM 1274 C CA . SER A 1 164 ? -61.935 2.299 44.690 1.00 79.94 164 SER A CA 1
ATOM 1275 C C . SER A 1 164 ? -62.372 3.541 45.481 1.00 79.94 164 SER A C 1
ATOM 1277 O O . SER A 1 164 ? -63.182 3.467 46.406 1.00 79.94 164 SER A O 1
ATOM 1279 N N . LEU A 1 165 ? -61.851 4.711 45.094 1.00 71.88 165 LEU A N 1
ATOM 1280 C CA . LEU A 1 165 ? -62.168 5.989 45.742 1.00 71.88 165 LEU A CA 1
ATOM 1281 C C . LEU A 1 165 ? -63.659 6.357 45.647 1.00 71.88 165 LEU A C 1
ATOM 1283 O O . LEU A 1 165 ? -64.221 6.834 46.629 1.00 71.88 165 LEU A O 1
ATOM 1287 N N . GLU A 1 166 ? -64.324 6.094 44.519 1.00 76.94 166 GLU A N 1
ATOM 1288 C CA . GLU A 1 166 ? -65.787 6.217 44.397 1.00 76.94 166 GLU A CA 1
ATOM 1289 C C . GLU A 1 166 ? -66.527 5.300 45.379 1.00 76.94 166 GLU A C 1
ATOM 1291 O O . GLU A 1 166 ? -67.494 5.728 46.005 1.00 76.94 166 GLU A O 1
ATOM 1296 N N . GLN A 1 167 ? -66.057 4.063 45.554 1.00 78.25 167 GLN A N 1
ATOM 1297 C CA . GLN A 1 167 ? -66.698 3.067 46.413 1.00 78.25 167 GLN A CA 1
ATOM 1298 C C . GLN A 1 167 ? -66.567 3.413 47.906 1.00 78.25 167 GLN A C 1
ATOM 1300 O O . GLN A 1 167 ? -67.469 3.117 48.684 1.00 78.25 167 GLN A O 1
ATOM 1305 N N . PHE A 1 168 ? -65.488 4.097 48.300 1.00 77.81 168 PHE A N 1
ATOM 1306 C CA . PHE A 1 168 ? -65.339 4.657 49.647 1.00 77.81 168 PHE A CA 1
ATOM 1307 C C . PHE A 1 168 ? -66.273 5.856 49.891 1.00 77.81 168 PHE A C 1
ATOM 1309 O O . PHE A 1 168 ? -66.899 5.944 50.942 1.00 77.81 168 PHE A O 1
ATOM 1316 N N . LYS A 1 169 ? -66.431 6.752 48.905 1.00 77.69 169 LYS A N 1
ATOM 1317 C CA . LYS A 1 169 ? -67.302 7.944 49.006 1.00 77.69 169 LYS A CA 1
ATOM 1318 C C . LYS A 1 169 ? -68.805 7.628 49.064 1.00 77.69 169 LYS A C 1
ATOM 1320 O O . LYS A 1 169 ? -69.586 8.516 49.387 1.00 77.69 169 LYS A O 1
ATOM 1325 N N . GLN A 1 170 ? -69.211 6.407 48.713 1.00 77.75 170 GLN A N 1
ATOM 1326 C CA . GLN A 1 170 ? -70.610 5.955 48.725 1.00 77.75 170 GLN A CA 1
ATOM 1327 C C . GLN A 1 170 ? -71.016 5.238 50.024 1.00 77.75 170 GLN A C 1
ATOM 1329 O O . GLN A 1 170 ? -72.178 4.860 50.169 1.00 77.75 170 GLN A O 1
ATOM 1334 N N . LEU A 1 171 ? -70.091 5.043 50.971 1.00 71.00 171 LEU A N 1
ATOM 1335 C CA . LEU A 1 171 ? -70.418 4.483 52.282 1.00 71.00 171 LEU A CA 1
ATOM 1336 C C . LEU A 1 171 ? -71.238 5.498 53.103 1.00 71.00 171 LEU A C 1
ATOM 1338 O O . LEU A 1 171 ? -70.830 6.659 53.202 1.00 71.00 171 LEU A O 1
ATOM 1342 N N . PRO A 1 172 ? -72.375 5.098 53.706 1.00 68.06 172 PRO A N 1
ATOM 1343 C CA . PRO A 1 172 ? -73.110 5.965 54.619 1.00 68.06 172 PRO A CA 1
ATOM 1344 C C . PRO A 1 172 ? -72.235 6.347 55.822 1.00 68.06 172 PRO A C 1
ATOM 1346 O O . PRO A 1 172 ? -71.535 5.480 56.346 1.00 68.06 172 PRO A O 1
ATOM 1349 N N . PRO A 1 173 ? -72.281 7.599 56.309 1.00 61.91 173 PRO A N 1
ATOM 1350 C CA . PRO A 1 173 ? -71.674 7.930 57.589 1.00 61.91 173 PRO A CA 1
ATOM 1351 C C . PRO A 1 173 ? -72.459 7.239 58.710 1.00 61.91 173 PRO A C 1
ATOM 1353 O O . PRO A 1 173 ? -73.665 7.469 58.852 1.00 61.91 173 PRO A O 1
ATOM 1356 N N . ASP A 1 174 ? -71.776 6.418 59.510 1.00 48.19 174 ASP A N 1
ATOM 1357 C CA . ASP A 1 174 ? -72.350 5.799 60.705 1.00 48.19 174 ASP A CA 1
ATOM 1358 C C . ASP A 1 174 ? -72.857 6.890 61.657 1.00 48.19 174 ASP A C 1
ATOM 1360 O O . ASP A 1 174 ? -72.081 7.625 62.274 1.00 48.19 174 ASP A O 1
ATOM 1364 N N . ARG A 1 175 ? -74.183 7.012 61.772 1.00 47.25 175 ARG A N 1
ATOM 1365 C CA . ARG A 1 175 ? -74.810 7.882 62.769 1.00 47.25 175 ARG A CA 1
ATOM 1366 C C . ARG A 1 175 ? -74.763 7.189 64.133 1.00 47.25 175 ARG A C 1
ATOM 1368 O O . ARG A 1 175 ? -75.371 6.123 64.258 1.00 47.25 175 ARG A O 1
ATOM 1375 N N . PRO A 1 176 ? -74.159 7.788 65.174 1.00 47.72 176 PRO A N 1
ATOM 1376 C CA . PRO A 1 176 ? -74.470 7.385 66.536 1.00 47.72 176 PRO A CA 1
ATOM 1377 C C . PRO A 1 176 ? -75.953 7.672 66.816 1.00 47.72 176 PRO A C 1
ATOM 1379 O O . PRO A 1 176 ? -76.516 8.674 66.367 1.00 47.72 176 PRO A O 1
ATOM 1382 N N . VAL A 1 177 ? -76.600 6.744 67.514 1.00 39.94 177 VAL A N 1
ATOM 1383 C CA . VAL A 1 177 ? -78.045 6.755 67.758 1.00 39.94 177 VAL A CA 1
ATOM 1384 C C . VAL A 1 177 ? -78.428 7.607 68.975 1.00 39.94 177 VAL A C 1
ATOM 1386 O O . VAL A 1 177 ? -77.930 7.376 70.067 1.00 39.94 177 VAL A O 1
ATOM 1389 N N . ALA A 1 178 ? -79.373 8.526 68.746 1.00 38.12 178 ALA A N 1
ATOM 1390 C CA . ALA A 1 178 ? -80.385 9.063 69.670 1.00 38.12 178 ALA A CA 1
ATOM 1391 C C . ALA A 1 178 ? -79.988 9.589 71.075 1.00 38.12 178 ALA A C 1
ATOM 1393 O O . ALA A 1 178 ? -79.913 8.817 72.024 1.00 38.12 178 ALA A O 1
ATOM 1394 N N . SER A 1 179 ? -79.960 10.923 71.214 1.00 36.69 179 SER A N 1
ATOM 1395 C CA . SER A 1 179 ? -80.799 11.744 72.132 1.00 36.69 179 SER A CA 1
ATOM 1396 C C . SER A 1 179 ? -80.428 13.228 71.909 1.00 36.69 179 SER A C 1
ATOM 1398 O O . SER A 1 179 ? -79.240 13.522 71.828 1.00 36.69 179 SER A O 1
ATOM 1400 N N . ASP A 1 180 ? -81.347 14.135 71.548 1.00 34.34 180 ASP A N 1
ATOM 1401 C CA . ASP A 1 180 ? -82.201 14.920 72.479 1.00 34.34 180 ASP A CA 1
ATOM 1402 C C . ASP A 1 180 ? -81.324 15.813 73.399 1.00 34.34 180 ASP A C 1
ATOM 1404 O O . ASP A 1 180 ? -80.458 15.274 74.084 1.00 34.34 180 ASP A O 1
ATOM 1408 N N . ASP A 1 181 ? -81.403 17.150 73.447 1.00 33.88 181 ASP A N 1
ATOM 1409 C CA . ASP A 1 181 ? -82.447 18.122 73.052 1.00 33.88 181 ASP A CA 1
ATOM 1410 C C . ASP A 1 181 ? -81.826 19.538 72.803 1.00 33.88 181 ASP A C 1
ATOM 1412 O O . ASP A 1 181 ? -80.650 19.760 73.088 1.00 33.88 181 ASP A O 1
ATOM 1416 N N . SER A 1 182 ? -82.624 20.470 72.265 1.00 37.78 182 SER A N 1
ATOM 1417 C CA . SER A 1 182 ? -82.613 21.946 72.414 1.00 37.78 182 SER A CA 1
ATOM 1418 C C . SER A 1 182 ? -81.320 22.809 72.366 1.00 37.78 182 SER A C 1
ATOM 1420 O O . SER A 1 182 ? -80.538 22.847 73.310 1.00 37.78 182 SER A O 1
ATOM 1422 N N . GLU A 1 183 ? -81.296 23.678 71.343 1.00 38.69 183 GLU A N 1
ATOM 1423 C CA . GLU A 1 183 ? -81.078 25.151 71.388 1.00 38.69 183 GLU A CA 1
ATOM 1424 C C . GLU A 1 183 ? -79.705 25.806 71.710 1.00 38.69 183 GLU A C 1
ATOM 1426 O O . GLU A 1 183 ? -78.764 25.213 72.221 1.00 38.69 183 GLU A O 1
ATOM 1431 N N . ASP A 1 184 ? -79.622 27.068 71.262 1.00 38.84 184 ASP A N 1
ATOM 1432 C CA . ASP A 1 184 ? -78.485 27.991 71.112 1.00 38.84 184 ASP A CA 1
ATOM 1433 C C . ASP A 1 184 ? -77.401 28.024 72.207 1.00 38.84 184 ASP A C 1
ATOM 1435 O O . ASP A 1 184 ? -77.694 28.100 73.399 1.00 38.84 184 ASP A O 1
ATOM 1439 N N . GLU A 1 185 ? -76.144 28.245 71.786 1.00 36.12 185 GLU A N 1
ATOM 1440 C CA . GLU A 1 185 ? -75.184 28.970 72.629 1.00 36.12 185 GLU A CA 1
ATOM 1441 C C . GLU A 1 185 ? -74.377 30.040 71.873 1.00 36.12 185 GLU A C 1
ATOM 1443 O O . GLU A 1 185 ? -73.889 29.852 70.755 1.00 36.12 185 GLU A O 1
ATOM 1448 N N . VAL A 1 186 ? -74.233 31.197 72.526 1.00 41.38 186 VAL A N 1
ATOM 1449 C CA . VAL A 1 186 ? -73.597 32.412 72.010 1.00 41.38 186 VAL A CA 1
ATOM 1450 C C . VAL A 1 186 ? -72.324 32.697 72.811 1.00 41.38 186 VAL A C 1
ATOM 1452 O O . VAL A 1 186 ? -72.384 32.855 74.022 1.00 41.38 186 VAL A O 1
ATOM 1455 N N . ASN A 1 187 ? -71.199 32.891 72.114 1.00 37.03 187 ASN A N 1
ATOM 1456 C CA . ASN A 1 187 ? -69.933 33.461 72.614 1.00 37.03 187 ASN A CA 1
ATOM 1457 C C . ASN A 1 187 ? -69.188 32.763 73.784 1.00 37.03 187 ASN A C 1
ATOM 1459 O O . ASN A 1 187 ? -69.417 33.034 74.955 1.00 37.03 187 ASN A O 1
ATOM 1463 N N . GLY A 1 188 ? -68.042 32.168 73.433 1.00 36.75 188 GLY A N 1
ATOM 1464 C CA . GLY A 1 188 ? -66.762 32.849 73.685 1.00 36.75 188 GLY A CA 1
ATOM 1465 C C . GLY A 1 188 ? -66.007 32.581 74.997 1.00 36.75 188 GLY A C 1
ATOM 1466 O O . GLY A 1 188 ? -66.190 33.288 75.978 1.00 36.75 188 GLY A O 1
ATOM 1467 N N . HIS A 1 189 ? -64.975 31.730 74.925 1.00 36.94 189 HIS A N 1
ATOM 1468 C CA . HIS A 1 189 ? -63.576 32.107 75.220 1.00 36.94 189 HIS A CA 1
ATOM 1469 C C . HIS A 1 189 ? -62.599 30.996 74.750 1.00 36.94 189 HIS A C 1
ATOM 1471 O O . HIS A 1 189 ? -63.024 29.861 74.529 1.00 36.94 189 HIS A O 1
ATOM 1477 N N . PRO A 1 190 ? -61.300 31.290 74.522 1.00 45.81 190 PRO A N 1
ATOM 1478 C CA . PRO A 1 190 ? -60.390 30.366 73.852 1.00 45.81 190 PRO A CA 1
ATOM 1479 C C . PRO A 1 190 ? -59.796 29.344 74.827 1.00 45.81 190 PRO A C 1
ATOM 1481 O O . PRO A 1 190 ? -58.975 29.680 75.681 1.00 45.81 190 PRO A O 1
ATOM 1484 N N . VAL A 1 191 ? -60.152 28.073 74.650 1.00 41.19 191 VAL A N 1
ATOM 1485 C CA . VAL A 1 191 ? -59.479 26.963 75.332 1.00 41.19 191 VAL A CA 1
ATOM 1486 C C . VAL A 1 191 ? -58.227 26.582 74.543 1.00 41.19 191 VAL A C 1
ATOM 1488 O O . VAL A 1 191 ? -58.294 26.199 73.375 1.00 41.19 191 VAL A O 1
ATOM 1491 N N . VAL A 1 192 ? -57.071 26.701 75.199 1.00 44.88 192 VAL A N 1
ATOM 1492 C CA . VAL A 1 192 ? -55.776 26.202 74.714 1.00 44.88 192 VAL A CA 1
ATOM 1493 C C . VAL A 1 192 ? -55.927 24.730 74.307 1.00 44.88 192 VAL A C 1
ATOM 1495 O O . VAL A 1 192 ? -56.453 23.964 75.117 1.00 44.88 192 VAL A O 1
ATOM 1498 N N . PRO A 1 193 ? -55.452 24.284 73.126 1.00 45.91 193 PRO A N 1
ATOM 1499 C CA . PRO A 1 193 ? -55.508 22.873 72.767 1.00 45.91 193 PRO A CA 1
ATOM 1500 C C . PRO A 1 193 ? -54.639 22.048 73.724 1.00 45.91 193 PRO A C 1
ATOM 1502 O O . PRO A 1 193 ? -53.426 21.930 73.544 1.00 45.91 193 PRO A O 1
ATOM 1505 N N . GLN A 1 194 ? -55.256 21.468 74.757 1.00 45.56 194 GLN A N 1
ATOM 1506 C CA . GLN A 1 194 ? -54.634 20.402 75.529 1.00 45.56 194 GLN A CA 1
ATOM 1507 C C . GLN A 1 194 ? -54.402 19.231 74.580 1.00 45.56 194 GLN A C 1
ATOM 1509 O O . GLN A 1 194 ? -55.332 18.519 74.202 1.00 45.56 194 GLN A O 1
ATOM 1514 N N . VAL A 1 195 ? -53.143 19.030 74.202 1.00 48.84 195 VAL A N 1
ATOM 1515 C CA . VAL A 1 195 ? -52.715 17.822 73.508 1.00 48.84 195 VAL A CA 1
ATOM 1516 C C . VAL A 1 195 ? -52.913 16.658 74.480 1.00 48.84 195 VAL A C 1
ATOM 1518 O O . VAL A 1 195 ? -52.126 16.473 75.407 1.00 48.84 195 VAL A O 1
ATOM 1521 N N . GLN A 1 196 ? -53.988 15.891 74.294 1.00 46.38 196 GLN A N 1
ATOM 1522 C CA . GLN A 1 196 ? -54.292 14.707 75.098 1.00 46.38 196 GLN A CA 1
ATOM 1523 C C . GLN A 1 196 ? -53.344 13.551 74.732 1.00 46.38 196 GLN A C 1
ATOM 1525 O O . GLN A 1 196 ? -53.734 12.568 74.106 1.00 46.38 196 GLN A O 1
ATOM 1530 N N . THR A 1 197 ? -52.075 13.643 75.137 1.00 52.12 197 THR A N 1
ATOM 1531 C CA . THR A 1 197 ? -51.126 12.516 75.115 1.00 52.12 197 THR A CA 1
ATOM 1532 C C . THR A 1 197 ? -51.382 11.559 76.277 1.00 52.12 197 THR A C 1
ATOM 1534 O O . THR A 1 197 ? -50.547 11.396 77.164 1.00 52.12 197 THR A O 1
ATOM 1537 N N . SER A 1 198 ? -52.540 10.901 76.264 1.00 51.91 198 SER A N 1
ATOM 1538 C CA . SER A 1 198 ? -52.797 9.714 77.082 1.00 51.91 198 SER A CA 1
ATOM 1539 C C . SER A 1 198 ? -53.918 8.877 76.467 1.00 51.91 198 SER A C 1
ATOM 1541 O O . SER A 1 198 ? -55.096 9.096 76.748 1.00 51.91 198 SER A O 1
ATOM 1543 N N . LEU A 1 199 ? -53.544 7.889 75.647 1.00 56.22 199 LEU A N 1
ATOM 1544 C CA . LEU A 1 199 ? -54.442 6.770 75.357 1.00 56.22 199 LEU A CA 1
ATOM 1545 C C . LEU A 1 199 ? -54.779 6.026 76.666 1.00 56.22 199 LEU A C 1
ATOM 1547 O O . LEU A 1 199 ? -53.951 6.006 77.585 1.00 56.22 199 LEU A O 1
ATOM 1551 N N . PRO A 1 200 ? -55.966 5.399 76.766 1.00 54.03 200 PRO A N 1
ATOM 1552 C CA . PRO A 1 200 ? -56.375 4.690 77.972 1.00 54.03 200 PRO A CA 1
ATOM 1553 C C . PRO A 1 200 ? -55.385 3.565 78.337 1.00 54.03 200 PRO A C 1
ATOM 1555 O O . PRO A 1 200 ? -54.921 2.835 77.455 1.00 54.03 200 PRO A O 1
ATOM 1558 N N . PRO A 1 201 ? -55.089 3.357 79.636 1.00 55.94 201 PRO A N 1
ATOM 1559 C CA . PRO A 1 201 ? -54.063 2.411 80.091 1.00 55.94 201 PRO A CA 1
ATOM 1560 C C . PRO A 1 201 ? -54.389 0.927 79.826 1.00 55.94 201 PRO A C 1
ATOM 1562 O O . PRO A 1 201 ? -53.563 0.065 80.102 1.00 55.94 201 PRO A O 1
ATOM 1565 N N . SER A 1 202 ? -55.564 0.611 79.272 1.00 53.09 202 SER A N 1
ATOM 1566 C CA . SER A 1 202 ? -55.999 -0.745 78.912 1.00 53.09 202 SER A CA 1
ATOM 1567 C C . SER A 1 202 ? -55.609 -1.195 77.494 1.00 53.09 202 SER A C 1
ATOM 1569 O O . SER A 1 202 ? -55.911 -2.329 77.128 1.00 53.09 202 SER A O 1
ATOM 1571 N N . GLN A 1 203 ? -54.951 -0.346 76.692 1.00 57.44 203 GLN A N 1
ATOM 1572 C CA . GLN A 1 203 ? -54.528 -0.665 75.313 1.00 57.44 203 GLN A CA 1
ATOM 1573 C C . GLN A 1 203 ? -53.010 -0.570 75.075 1.00 57.44 203 GLN A C 1
ATOM 1575 O O . GLN A 1 203 ? -52.559 -0.488 73.933 1.00 57.44 203 GLN A O 1
ATOM 1580 N N . GLN A 1 204 ? -52.195 -0.610 76.131 1.00 63.50 204 GLN A N 1
ATOM 1581 C CA . GLN A 1 204 ? -50.745 -0.736 75.970 1.00 63.50 204 GLN A CA 1
ATOM 1582 C C . GLN A 1 204 ? -50.393 -2.187 75.616 1.00 63.50 204 GLN A C 1
ATOM 1584 O O . GLN A 1 204 ? -50.339 -3.050 76.490 1.00 63.50 204 GLN A O 1
ATOM 1589 N N . ASP A 1 205 ? -50.171 -2.464 74.327 1.00 72.81 205 ASP A N 1
ATOM 1590 C CA . ASP A 1 205 ? -49.652 -3.761 73.881 1.00 72.81 205 ASP A CA 1
ATOM 1591 C C . ASP A 1 205 ? -48.280 -4.009 74.541 1.00 72.81 205 ASP A C 1
ATOM 1593 O O . ASP A 1 205 ? -47.348 -3.234 74.302 1.00 72.81 205 ASP A O 1
ATOM 1597 N N . PRO A 1 206 ? -48.089 -5.084 75.333 1.00 76.69 206 PRO A N 1
ATOM 1598 C CA . PRO A 1 206 ? -46.784 -5.409 75.913 1.00 76.69 206 PRO A CA 1
ATOM 1599 C C . PRO A 1 206 ? -45.702 -5.695 74.855 1.00 76.69 206 PRO A C 1
ATOM 1601 O O . PRO A 1 206 ? -44.520 -5.768 75.189 1.00 76.69 206 PRO A O 1
ATOM 1604 N N . LYS A 1 207 ? -46.070 -5.846 73.575 1.00 83.56 207 LYS A N 1
ATOM 1605 C CA . LYS A 1 207 ? -45.144 -5.947 72.441 1.00 83.56 207 LYS A CA 1
ATOM 1606 C C . LYS A 1 207 ? -44.885 -4.624 71.721 1.00 83.56 207 LYS A C 1
ATOM 1608 O O . LYS A 1 207 ? -44.047 -4.627 70.827 1.00 83.56 207 LYS A O 1
ATOM 1613 N N . PHE A 1 208 ? -45.500 -3.509 72.114 1.00 86.38 208 PHE A N 1
ATOM 1614 C CA . PHE A 1 208 ? -45.319 -2.194 71.481 1.00 86.38 208 PHE A CA 1
ATOM 1615 C C . PHE A 1 208 ? -43.838 -1.820 71.298 1.00 86.38 208 PHE A C 1
ATOM 1617 O O . PHE A 1 208 ? -43.402 -1.519 70.189 1.00 86.38 208 PHE A O 1
ATOM 1624 N N . PHE A 1 209 ? -43.033 -1.943 72.358 1.00 88.12 209 PHE A N 1
ATOM 1625 C CA . PHE A 1 209 ? -41.591 -1.679 72.297 1.00 88.12 209 PHE A CA 1
ATOM 1626 C C . PHE A 1 209 ? -40.827 -2.684 71.421 1.00 88.12 209 PHE A C 1
ATOM 1628 O O . PHE A 1 209 ? -39.878 -2.294 70.749 1.00 88.12 209 PHE A O 1
ATOM 1635 N N . ASN A 1 210 ? -41.266 -3.947 71.361 1.00 87.94 210 ASN A N 1
ATOM 1636 C CA . ASN A 1 210 ? -40.686 -4.944 70.455 1.00 87.94 210 ASN A CA 1
ATOM 1637 C C . ASN A 1 210 ? -41.028 -4.635 68.988 1.00 87.94 210 ASN A C 1
ATOM 1639 O O . ASN A 1 210 ? -40.162 -4.778 68.135 1.00 87.94 210 ASN A O 1
ATOM 1643 N N . SER A 1 211 ? -42.245 -4.156 68.696 1.00 88.62 211 SER A N 1
ATOM 1644 C CA . SER A 1 211 ? -42.642 -3.703 67.354 1.00 88.62 211 SER A CA 1
ATOM 1645 C C . SER A 1 211 ? -41.831 -2.483 66.927 1.00 88.62 211 SER A C 1
ATOM 1647 O O . SER A 1 211 ? -41.278 -2.480 65.837 1.00 88.62 211 SER A O 1
ATOM 1649 N N . ILE A 1 212 ? -41.678 -1.485 67.806 1.00 91.75 212 ILE A N 1
ATOM 1650 C CA . ILE A 1 212 ? -40.827 -0.314 67.542 1.00 91.75 212 ILE A CA 1
ATOM 1651 C C . ILE A 1 212 ? -39.370 -0.731 67.314 1.00 91.75 212 ILE A C 1
ATOM 1653 O O . ILE A 1 212 ? -38.712 -0.178 66.436 1.00 91.75 212 ILE A O 1
ATOM 1657 N N . GLN A 1 213 ? -38.861 -1.711 68.064 1.00 90.19 213 GLN A N 1
ATOM 1658 C CA . GLN A 1 213 ? -37.508 -2.222 67.863 1.00 90.19 213 GLN A CA 1
ATOM 1659 C C . GLN A 1 213 ? -37.372 -2.995 66.538 1.00 90.19 213 GLN A C 1
ATOM 1661 O O . GLN A 1 213 ? -36.401 -2.773 65.817 1.00 90.19 213 GLN A O 1
ATOM 1666 N N . GLU A 1 214 ? -38.341 -3.840 66.165 1.00 92.56 214 GLU A N 1
ATOM 1667 C CA . GLU A 1 214 ? -38.363 -4.514 64.858 1.00 92.56 214 GLU A CA 1
ATOM 1668 C C . GLU A 1 214 ? -38.491 -3.521 63.691 1.00 92.56 214 GLU A C 1
ATOM 1670 O O . GLU A 1 214 ? -37.825 -3.703 62.669 1.00 92.56 214 GLU A O 1
ATOM 1675 N N . ASP A 1 215 ? -39.286 -2.458 63.836 1.00 92.81 215 ASP A N 1
ATOM 1676 C CA . ASP A 1 215 ? -39.443 -1.400 62.833 1.00 92.81 215 ASP A CA 1
ATOM 1677 C C . ASP A 1 215 ? -38.167 -0.555 62.704 1.00 92.81 215 ASP A C 1
ATOM 1679 O O . ASP A 1 215 ? -37.684 -0.341 61.592 1.00 92.81 215 ASP A O 1
ATOM 1683 N N . ALA A 1 216 ? -37.548 -0.148 63.817 1.00 93.38 216 ALA A N 1
ATOM 1684 C CA . ALA A 1 216 ? -36.261 0.551 63.816 1.00 93.38 216 ALA A CA 1
ATOM 1685 C C . ALA A 1 216 ? -35.146 -0.308 63.191 1.00 93.38 216 ALA A C 1
ATOM 1687 O O . ALA A 1 216 ? -34.350 0.176 62.383 1.00 93.38 216 ALA A O 1
ATOM 1688 N N . GLU A 1 217 ? -35.119 -1.609 63.495 1.00 94.25 217 GLU A N 1
ATOM 1689 C CA . GLU A 1 217 ? -34.222 -2.557 62.841 1.00 94.25 217 GLU A CA 1
ATOM 1690 C C . GLU A 1 217 ? -34.518 -2.721 61.342 1.00 94.25 217 GLU A C 1
ATOM 1692 O O . GLU A 1 217 ? -33.582 -2.880 60.556 1.00 94.25 217 GLU A O 1
ATOM 1697 N N . GLN A 1 218 ? -35.787 -2.719 60.919 1.00 94.44 218 GLN A N 1
ATOM 1698 C CA . GLN A 1 218 ? -36.159 -2.771 59.501 1.00 94.44 218 GLN A CA 1
ATOM 1699 C C . GLN A 1 218 ? -35.737 -1.502 58.757 1.00 94.44 218 GLN A C 1
ATOM 1701 O O . GLN A 1 218 ? -35.183 -1.618 57.663 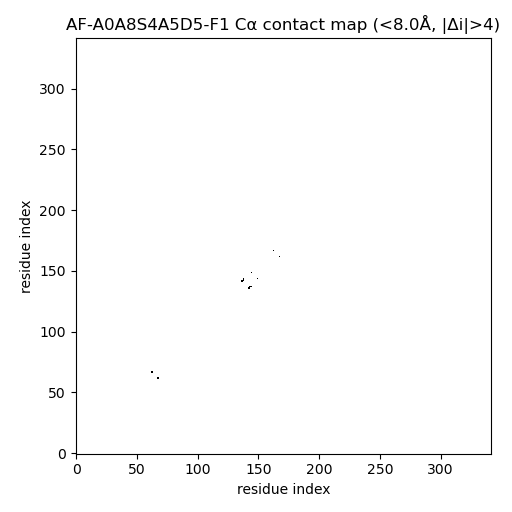1.00 94.44 218 GLN A O 1
ATOM 1706 N N . ILE A 1 219 ? -35.925 -0.325 59.359 1.00 94.81 219 ILE A N 1
ATOM 1707 C CA . ILE A 1 219 ? -35.476 0.964 58.819 1.00 94.81 219 ILE A CA 1
ATOM 1708 C C . ILE A 1 219 ? -33.956 0.946 58.632 1.00 94.81 219 ILE A C 1
ATOM 1710 O O . ILE A 1 219 ? -33.491 1.151 57.514 1.00 94.81 219 ILE A O 1
ATOM 1714 N N . LEU A 1 220 ? -33.183 0.575 59.662 1.00 93.75 220 LEU A N 1
ATOM 1715 C CA . LEU A 1 220 ? -31.719 0.463 59.571 1.00 93.75 220 LEU A CA 1
ATOM 1716 C C . LEU A 1 220 ? -31.259 -0.548 58.508 1.00 93.75 220 LEU A C 1
ATOM 1718 O O . LEU A 1 220 ? -30.291 -0.301 57.787 1.00 93.75 220 LEU A O 1
ATOM 1722 N N . LYS A 1 221 ? -31.946 -1.692 58.375 1.00 94.12 221 LYS A N 1
ATOM 1723 C CA . LYS A 1 221 ? -31.647 -2.689 57.331 1.00 94.12 221 LYS A CA 1
ATOM 1724 C C . LYS A 1 221 ? -31.946 -2.136 55.933 1.00 94.12 221 LYS A C 1
ATOM 1726 O O . LYS A 1 221 ? -31.144 -2.350 55.026 1.00 94.12 221 LYS A O 1
ATOM 1731 N N . HIS A 1 222 ? -33.057 -1.421 55.756 1.00 93.44 222 HIS A N 1
ATOM 1732 C CA . HIS A 1 222 ? -33.431 -0.804 54.483 1.00 93.44 222 HIS A CA 1
ATOM 1733 C C . HIS A 1 222 ? -32.475 0.332 54.098 1.00 93.44 222 HIS A C 1
ATOM 1735 O O . HIS A 1 222 ? -31.984 0.361 52.972 1.00 93.44 222 HIS A O 1
ATOM 1741 N N . GLU A 1 223 ? -32.165 1.226 55.036 1.00 93.19 223 GLU A N 1
ATOM 1742 C CA . GLU A 1 223 ? -31.232 2.339 54.853 1.00 93.19 223 GLU A CA 1
ATOM 1743 C C . GLU A 1 223 ? -29.831 1.834 54.495 1.00 93.19 223 GLU A C 1
ATOM 1745 O O . GLU A 1 223 ? -29.256 2.284 53.505 1.00 93.19 223 GLU A O 1
ATOM 1750 N N . LYS A 1 224 ? -29.325 0.813 55.202 1.00 94.62 224 LYS A N 1
ATOM 1751 C CA . LYS A 1 224 ? -28.044 0.176 54.868 1.00 94.62 224 LYS A CA 1
ATOM 1752 C C . LYS A 1 224 ? -28.035 -0.403 53.452 1.00 94.62 224 LYS A C 1
ATOM 1754 O O . LYS A 1 224 ? -27.093 -0.156 52.706 1.00 94.62 224 LYS A O 1
ATOM 1759 N N . ILE A 1 225 ? -29.079 -1.141 53.061 1.00 92.75 225 ILE A N 1
ATOM 1760 C CA . ILE A 1 225 ? -29.204 -1.695 51.701 1.00 92.75 225 ILE A CA 1
ATOM 1761 C C . ILE A 1 225 ? -29.229 -0.567 50.659 1.00 92.75 225 ILE A C 1
ATOM 1763 O O . ILE A 1 225 ? -28.537 -0.646 49.645 1.00 92.75 225 ILE A O 1
ATOM 1767 N N . GLN A 1 226 ? -29.992 0.497 50.910 1.00 93.00 226 GLN A N 1
ATOM 1768 C CA . GLN A 1 226 ? -30.103 1.650 50.019 1.00 93.00 226 GLN A CA 1
ATOM 1769 C C . GLN A 1 226 ? -28.772 2.406 49.882 1.00 93.00 226 GLN A C 1
ATOM 1771 O O . GLN A 1 226 ? -28.419 2.827 48.779 1.00 93.00 226 GLN A O 1
ATOM 1776 N N . GLU A 1 227 ? -28.006 2.544 50.964 1.00 92.19 227 GLU A N 1
ATOM 1777 C CA . GLU A 1 227 ? -26.677 3.155 50.942 1.00 92.19 227 GLU A CA 1
ATOM 1778 C C . GLU A 1 227 ? -25.663 2.292 50.167 1.00 92.19 227 GLU A C 1
ATOM 1780 O O . GLU A 1 227 ? -24.898 2.822 49.359 1.00 92.19 227 GLU A O 1
ATOM 1785 N N . GLU A 1 228 ? -25.698 0.967 50.346 1.00 91.38 228 GLU A N 1
ATOM 1786 C CA . GLU A 1 228 ? -24.869 -0.008 49.620 1.00 91.38 228 GLU A CA 1
ATOM 1787 C C . GLU A 1 228 ? -25.141 0.051 48.102 1.00 91.38 228 GLU A C 1
ATOM 1789 O O . GLU A 1 228 ? -24.209 0.174 47.304 1.00 91.38 228 GLU A O 1
ATOM 1794 N N . TYR A 1 229 ? -26.419 0.075 47.695 1.00 92.50 229 TYR A N 1
ATOM 1795 C CA . TYR A 1 229 ? -26.821 0.279 46.296 1.00 92.50 229 TYR A CA 1
ATOM 1796 C C . TYR A 1 229 ? -26.356 1.626 45.746 1.00 92.50 229 TYR A C 1
ATOM 1798 O O . TYR A 1 229 ? -25.918 1.708 44.599 1.00 92.50 229 TYR A O 1
ATOM 1806 N N . ARG A 1 230 ? -26.433 2.692 46.548 1.00 91.69 230 ARG A N 1
ATOM 1807 C CA . ARG A 1 230 ? -26.013 4.028 46.122 1.00 91.69 230 ARG A CA 1
ATOM 1808 C C . ARG A 1 230 ? -24.495 4.101 45.918 1.00 91.69 230 ARG A C 1
ATOM 1810 O O . ARG A 1 230 ? -24.060 4.706 44.942 1.00 91.69 230 ARG A O 1
ATOM 1817 N N . LYS A 1 231 ? -23.709 3.432 46.772 1.00 90.69 231 LYS A N 1
ATOM 1818 C CA . LYS A 1 231 ? -22.249 3.273 46.631 1.00 90.69 231 LYS A CA 1
ATOM 1819 C C . LYS A 1 231 ? -21.891 2.486 45.363 1.00 90.69 231 LYS A C 1
ATOM 1821 O O . LYS A 1 231 ? -21.130 3.003 44.546 1.00 90.69 231 LYS A O 1
ATOM 1826 N N . GLN A 1 232 ? -22.509 1.318 45.158 1.00 90.62 232 GLN A N 1
ATOM 1827 C CA . GLN A 1 232 ? -22.363 0.494 43.944 1.00 90.62 232 GLN A CA 1
ATOM 1828 C C . GLN A 1 232 ? -22.686 1.282 42.664 1.00 90.62 232 GLN A C 1
ATOM 1830 O O . GLN A 1 232 ? -21.876 1.339 41.742 1.00 90.62 232 GLN A O 1
ATOM 1835 N N . TYR A 1 233 ? -23.823 1.985 42.630 1.00 92.62 233 TYR A N 1
ATOM 1836 C CA . TYR A 1 233 ? -24.212 2.792 41.472 1.00 92.62 233 TYR A CA 1
ATOM 1837 C C . TYR A 1 233 ? -23.191 3.898 41.164 1.00 92.62 233 TYR A C 1
ATOM 1839 O O . TYR A 1 233 ? -22.877 4.145 39.999 1.00 92.62 233 TYR A O 1
ATOM 1847 N N . THR A 1 234 ? -22.625 4.552 42.188 1.00 89.25 234 THR A N 1
ATOM 1848 C CA . THR A 1 234 ? -21.573 5.555 41.965 1.00 89.25 234 THR A CA 1
ATOM 1849 C C . THR A 1 234 ? -20.265 4.955 41.448 1.00 89.25 234 THR A C 1
ATOM 1851 O O . THR A 1 234 ? -19.656 5.562 40.569 1.00 89.25 234 THR A O 1
ATOM 1854 N N . SER A 1 235 ? -19.841 3.772 41.914 1.00 88.50 235 SER A N 1
ATOM 1855 C CA . SER A 1 235 ? -18.649 3.106 41.366 1.00 88.50 235 SER A CA 1
ATOM 1856 C C . SER A 1 235 ? -18.864 2.657 39.921 1.00 88.50 235 SER A C 1
ATOM 1858 O O . SER A 1 235 ? -1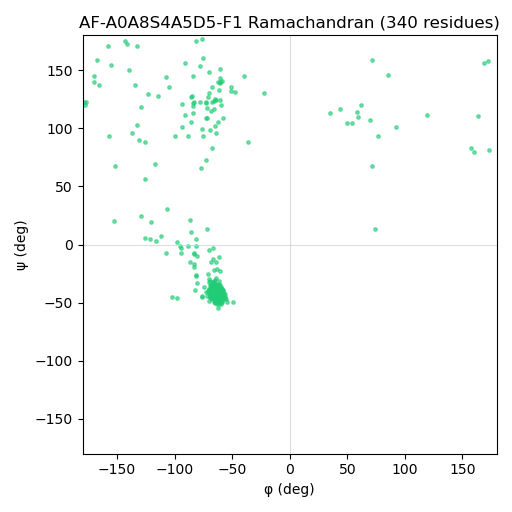8.029 2.952 39.063 1.00 88.50 235 SER A O 1
ATOM 1860 N N . ASP A 1 236 ? -20.008 2.041 39.623 1.00 90.81 236 ASP A N 1
ATOM 1861 C CA . ASP A 1 236 ? -20.345 1.575 38.276 1.00 90.81 236 ASP A CA 1
ATOM 1862 C C . ASP A 1 236 ? -20.456 2.746 37.294 1.00 90.81 236 ASP A C 1
ATOM 1864 O O . ASP A 1 236 ? -19.915 2.685 36.190 1.00 90.81 236 ASP A O 1
ATOM 1868 N N . SER A 1 237 ? -21.067 3.861 37.709 1.00 93.44 237 SER A N 1
ATOM 1869 C CA . SER A 1 237 ? -21.154 5.076 36.891 1.00 93.44 237 SER A CA 1
ATOM 1870 C C . SER A 1 237 ? -19.778 5.643 36.524 1.00 93.44 237 SER A C 1
ATOM 1872 O O . SER A 1 237 ? -19.611 6.140 35.409 1.00 93.44 237 SER A O 1
ATOM 1874 N N . VAL A 1 238 ? -18.790 5.580 37.425 1.00 92.56 238 VAL A N 1
ATOM 1875 C CA . VAL A 1 238 ? -17.416 6.040 37.148 1.00 92.56 238 VAL A CA 1
ATOM 1876 C C . VAL A 1 238 ? -16.695 5.074 36.205 1.00 92.56 238 VAL A C 1
ATOM 1878 O O . VAL A 1 238 ? -16.022 5.517 35.273 1.00 92.56 238 VAL A O 1
ATOM 1881 N N . ILE A 1 239 ? -16.871 3.762 36.391 1.00 93.31 239 ILE A N 1
ATOM 1882 C CA . ILE A 1 239 ? -16.292 2.736 35.510 1.00 93.31 239 ILE A CA 1
ATOM 1883 C C . ILE A 1 239 ? -16.865 2.861 34.091 1.00 93.31 239 ILE A C 1
ATOM 1885 O O . ILE A 1 239 ? -16.103 2.906 33.127 1.00 93.31 239 ILE A O 1
ATOM 1889 N N . VAL A 1 240 ? -18.187 2.998 33.949 1.00 94.69 240 VAL A N 1
ATOM 1890 C CA . VAL A 1 240 ? -18.861 3.183 32.653 1.00 94.69 240 VAL A CA 1
ATOM 1891 C C . VAL A 1 240 ? -18.420 4.478 31.967 1.00 94.69 240 VAL A C 1
ATOM 1893 O O . VAL A 1 240 ? -18.188 4.471 30.758 1.00 94.69 240 VAL A O 1
ATOM 1896 N N . ALA A 1 241 ? -18.258 5.579 32.710 1.00 94.56 241 ALA A N 1
ATOM 1897 C CA . ALA A 1 241 ? -17.747 6.832 32.155 1.00 94.56 241 ALA A CA 1
ATOM 1898 C C . ALA A 1 241 ? -16.311 6.682 31.623 1.00 94.56 241 ALA A C 1
ATOM 1900 O O . ALA A 1 241 ? -16.021 7.125 30.512 1.00 94.56 241 ALA A O 1
ATOM 1901 N N . LYS A 1 242 ? -15.432 5.996 32.369 1.00 95.25 242 LYS A N 1
ATOM 1902 C CA . LYS A 1 242 ? -14.062 5.718 31.922 1.00 95.25 242 LYS A CA 1
ATOM 1903 C C . LYS A 1 242 ? -14.036 4.831 30.673 1.00 95.25 242 LYS A C 1
ATOM 1905 O O . LYS A 1 242 ? -13.366 5.178 29.708 1.00 95.25 242 LYS A O 1
ATOM 1910 N N . LEU A 1 243 ? -14.797 3.734 30.663 1.00 95.62 243 LEU A N 1
ATOM 1911 C CA . LEU A 1 243 ? -14.872 2.826 29.512 1.00 95.62 243 LEU A CA 1
ATOM 1912 C C . LEU A 1 243 ? -15.415 3.520 28.254 1.00 95.62 243 LEU A C 1
ATOM 1914 O O . LEU A 1 243 ? -14.963 3.210 27.156 1.00 95.62 243 LEU A O 1
ATOM 1918 N N . LYS A 1 244 ? -16.340 4.481 28.396 1.00 96.94 244 LYS A N 1
ATOM 1919 C CA . LYS A 1 244 ? -16.787 5.326 27.278 1.00 96.94 244 LYS A CA 1
ATOM 1920 C C . LYS A 1 244 ? -15.672 6.216 26.730 1.00 96.94 244 LYS A C 1
ATOM 1922 O O . LYS A 1 244 ? -15.491 6.236 25.520 1.00 96.94 244 LYS A O 1
ATOM 1927 N N . ALA A 1 245 ? -14.923 6.903 27.593 1.00 95.19 245 ALA A N 1
ATOM 1928 C CA . ALA A 1 245 ? -13.807 7.749 27.163 1.00 95.19 245 ALA A CA 1
ATOM 1929 C C . ALA A 1 245 ? -12.675 6.930 26.508 1.00 95.19 245 ALA A C 1
ATOM 1931 O O . ALA A 1 245 ? -12.107 7.345 25.500 1.00 95.19 245 ALA A O 1
ATOM 1932 N N . ASP A 1 246 ? -12.383 5.738 27.042 1.00 94.25 246 ASP A N 1
ATOM 1933 C CA . ASP A 1 246 ? -11.417 4.811 26.445 1.00 94.25 246 ASP A CA 1
ATOM 1934 C C . ASP A 1 246 ? -11.901 4.302 25.067 1.00 94.25 246 ASP A C 1
ATOM 1936 O O . ASP A 1 246 ? -11.088 4.186 24.151 1.00 94.25 246 ASP A O 1
ATOM 1940 N N . LEU A 1 247 ? -13.205 4.039 24.884 1.00 95.56 247 LEU A N 1
ATOM 1941 C CA . LEU A 1 247 ? -13.791 3.680 23.581 1.00 95.56 247 LEU A CA 1
ATOM 1942 C C . LEU A 1 247 ? -13.720 4.829 22.569 1.00 95.56 247 LEU A C 1
ATOM 1944 O O . LEU A 1 247 ? -13.227 4.618 21.467 1.00 95.56 247 LEU A O 1
ATOM 1948 N N . GLU A 1 248 ? -14.149 6.034 22.951 1.00 96.38 248 GLU A N 1
ATOM 1949 C CA . GLU A 1 248 ? -14.133 7.227 22.093 1.00 96.38 248 GLU A CA 1
ATOM 1950 C C . GLU A 1 248 ? -12.718 7.518 21.573 1.00 96.38 248 GLU A C 1
ATOM 1952 O O . GLU A 1 248 ? -12.506 7.644 20.367 1.00 96.38 248 GLU A O 1
ATOM 1957 N N . LYS A 1 249 ? -11.715 7.464 22.458 1.00 96.81 249 LYS A N 1
ATOM 1958 C CA . LYS A 1 249 ? -10.305 7.581 22.070 1.00 96.81 249 LYS A CA 1
ATOM 1959 C C . LYS A 1 249 ? -9.859 6.480 21.098 1.00 96.81 249 LYS A C 1
ATOM 1961 O O . LYS A 1 249 ? -9.084 6.745 20.179 1.00 96.81 249 LYS A O 1
ATOM 1966 N N . LYS A 1 250 ? -10.311 5.233 21.282 1.00 96.31 250 LYS A N 1
ATOM 1967 C CA . LYS A 1 250 ? -9.993 4.149 20.338 1.00 96.31 250 LYS A CA 1
ATOM 1968 C C . LYS A 1 250 ? -10.679 4.332 18.991 1.00 96.31 2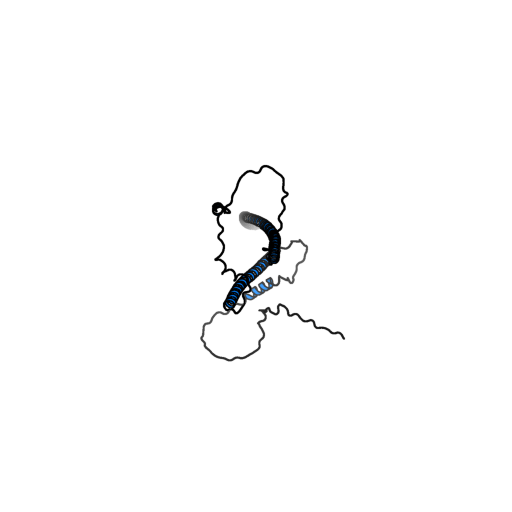50 LYS A C 1
ATOM 1970 O O . LYS A 1 250 ? -10.054 4.014 17.984 1.00 96.31 250 LYS A O 1
ATOM 1975 N N . ASP A 1 251 ? -11.891 4.875 18.948 1.00 96.75 251 ASP A N 1
ATOM 1976 C CA . ASP A 1 251 ? -12.562 5.215 17.693 1.00 96.75 251 ASP A CA 1
ATOM 1977 C C . ASP A 1 251 ? -11.839 6.357 16.955 1.00 96.75 251 ASP A C 1
ATOM 1979 O O . ASP A 1 251 ? -11.667 6.270 15.737 1.00 96.75 251 ASP A O 1
ATOM 1983 N N . GLU A 1 252 ? -11.322 7.370 17.661 1.00 97.00 252 GLU A N 1
ATOM 1984 C CA . GLU A 1 252 ? -10.448 8.405 17.080 1.00 97.00 252 GLU A CA 1
ATOM 1985 C C . GLU A 1 252 ? -9.151 7.816 16.496 1.00 97.00 252 GLU A C 1
ATOM 1987 O O . GLU A 1 252 ? -8.807 8.091 15.343 1.00 97.00 252 GLU A O 1
ATOM 1992 N N . GLU A 1 253 ? -8.436 6.976 17.256 1.00 97.19 253 GLU A N 1
ATOM 1993 C CA . GLU A 1 253 ? -7.224 6.282 16.788 1.00 97.19 253 GLU A CA 1
ATOM 1994 C C . GLU A 1 253 ? -7.522 5.419 15.544 1.00 97.19 253 GLU A C 1
ATOM 1996 O O . GLU A 1 253 ? -6.759 5.417 14.574 1.00 97.19 253 GLU A O 1
ATOM 2001 N N . LEU A 1 254 ? -8.664 4.726 15.531 1.00 95.31 254 LEU A N 1
ATOM 2002 C CA . LEU A 1 254 ? -9.114 3.872 14.431 1.00 95.31 254 LEU A CA 1
ATOM 2003 C C . LEU A 1 254 ? -9.462 4.702 13.179 1.00 95.31 254 LEU A C 1
ATOM 2005 O O . LEU A 1 254 ? -9.089 4.315 12.068 1.00 95.31 254 LEU A O 1
ATOM 2009 N N . GLN A 1 255 ? -10.105 5.864 13.336 1.00 97.62 255 GLN A N 1
ATOM 2010 C CA . GLN A 1 255 ? -10.342 6.816 12.242 1.00 97.62 255 GLN A CA 1
ATOM 2011 C C . GLN A 1 255 ? -9.029 7.361 11.661 1.00 97.62 255 GLN A C 1
ATOM 2013 O O . GLN A 1 255 ? -8.854 7.350 10.442 1.00 97.62 255 GLN A O 1
ATOM 2018 N N . GLN A 1 256 ? -8.076 7.768 12.509 1.00 97.25 256 GLN A N 1
ATOM 2019 C CA . GLN A 1 256 ? -6.762 8.255 12.067 1.00 97.25 256 GLN A CA 1
ATOM 2020 C C . GLN A 1 256 ? -5.982 7.183 11.292 1.00 97.25 256 GLN A C 1
ATOM 2022 O O . GLN A 1 256 ? -5.405 7.469 10.240 1.00 97.25 256 GLN A O 1
ATOM 2027 N N . ILE A 1 257 ? -5.990 5.934 11.773 1.00 97.69 257 ILE A N 1
ATOM 2028 C CA . ILE A 1 257 ? -5.343 4.809 11.087 1.00 97.69 257 ILE A CA 1
ATOM 2029 C C . ILE A 1 257 ? -6.016 4.542 9.735 1.00 97.69 257 ILE A C 1
ATOM 2031 O O . ILE A 1 257 ? -5.307 4.402 8.740 1.00 97.69 257 ILE A O 1
ATOM 2035 N N . LYS A 1 258 ? -7.356 4.530 9.662 1.00 98.00 258 LYS A N 1
ATOM 2036 C CA . LYS A 1 258 ? -8.094 4.363 8.395 1.00 98.00 258 LYS A CA 1
ATOM 2037 C C . LYS A 1 258 ? -7.749 5.446 7.374 1.00 98.00 258 LYS A C 1
ATOM 2039 O O . LYS A 1 258 ? -7.374 5.106 6.256 1.00 98.00 258 LYS A O 1
ATOM 2044 N N . ALA A 1 259 ? -7.790 6.719 7.770 1.00 97.69 259 ALA A N 1
ATOM 2045 C CA . ALA A 1 259 ? -7.441 7.838 6.892 1.00 97.69 259 ALA A CA 1
ATOM 2046 C C . ALA A 1 259 ? -5.988 7.745 6.388 1.00 97.69 259 ALA A C 1
ATOM 2048 O O . ALA A 1 259 ? -5.703 8.004 5.218 1.00 97.69 259 ALA A O 1
ATOM 2049 N N . LYS A 1 260 ? -5.055 7.308 7.247 1.00 97.69 260 LYS A N 1
ATOM 2050 C CA . LYS A 1 260 ? -3.662 7.076 6.846 1.00 97.69 260 LYS A CA 1
ATOM 2051 C C . LYS A 1 260 ? -3.522 5.903 5.870 1.00 97.69 260 LYS A C 1
ATOM 2053 O O . LYS A 1 260 ? -2.732 6.003 4.935 1.00 97.69 260 LYS A O 1
ATOM 2058 N N . VAL A 1 261 ? -4.260 4.808 6.066 1.00 97.19 261 VAL A N 1
ATOM 2059 C CA . VAL A 1 261 ? -4.280 3.666 5.133 1.00 97.19 261 VAL A CA 1
ATOM 2060 C C . VAL A 1 261 ? -4.804 4.101 3.765 1.00 97.19 261 VAL A C 1
ATOM 2062 O O . VAL A 1 261 ? -4.123 3.866 2.773 1.00 97.19 261 VAL A O 1
ATOM 2065 N N . GLU A 1 262 ? -5.930 4.813 3.713 1.00 98.00 262 GLU A N 1
ATOM 2066 C CA . GLU A 1 262 ? -6.514 5.340 2.472 1.00 98.00 262 GLU A CA 1
ATOM 2067 C C . GLU A 1 262 ? -5.535 6.265 1.721 1.00 98.00 262 GLU A C 1
ATOM 2069 O O . GLU A 1 262 ? -5.274 6.065 0.533 1.00 98.00 262 GLU A O 1
ATOM 2074 N N . SER A 1 263 ? -4.883 7.194 2.434 1.00 97.44 263 SER A N 1
ATOM 2075 C CA . SER A 1 263 ? -3.835 8.062 1.871 1.00 97.44 263 SER A CA 1
ATOM 2076 C C . SER A 1 263 ? -2.659 7.265 1.287 1.00 97.44 263 SER A C 1
ATOM 2078 O O . SER A 1 263 ? -2.212 7.543 0.174 1.00 97.44 263 SER A O 1
ATOM 2080 N N . MET A 1 264 ? -2.160 6.252 2.007 1.00 97.44 264 MET A N 1
ATOM 2081 C CA . MET A 1 264 ? -1.052 5.409 1.533 1.00 97.44 264 MET A CA 1
ATOM 2082 C C . MET A 1 264 ? -1.456 4.535 0.338 1.00 97.44 264 MET A C 1
ATOM 2084 O O . MET A 1 264 ? -0.643 4.309 -0.561 1.00 97.44 264 MET A O 1
ATOM 2088 N N . GLU A 1 265 ? -2.699 4.052 0.286 1.00 97.69 265 GLU A N 1
ATOM 2089 C CA . GLU A 1 265 ? -3.218 3.323 -0.872 1.00 97.69 265 GLU A CA 1
ATOM 2090 C C . GLU A 1 265 ? -3.273 4.203 -2.124 1.00 97.69 265 GLU A C 1
ATOM 2092 O O . GLU A 1 265 ? -2.905 3.744 -3.209 1.00 97.69 265 GLU A O 1
ATOM 2097 N N . ASP A 1 266 ? -3.705 5.456 -1.994 1.00 97.69 266 ASP A N 1
ATOM 2098 C CA . ASP A 1 266 ? -3.783 6.399 -3.111 1.00 97.69 266 ASP A CA 1
ATOM 2099 C C . ASP A 1 266 ? -2.404 6.859 -3.593 1.00 97.69 266 ASP A C 1
ATOM 2101 O O . ASP A 1 266 ? -2.153 6.869 -4.804 1.00 97.69 266 ASP A O 1
ATOM 2105 N N . GLU A 1 267 ? -1.462 7.119 -2.683 1.00 97.81 267 GLU A N 1
ATOM 2106 C CA . GLU A 1 267 ? -0.050 7.315 -3.032 1.00 97.81 267 GLU A CA 1
ATOM 2107 C C . GLU A 1 267 ? 0.507 6.107 -3.799 1.00 97.81 267 GLU A C 1
ATOM 2109 O O . GLU A 1 267 ? 1.124 6.262 -4.857 1.00 97.81 267 GLU A O 1
ATOM 2114 N N . LEU A 1 268 ? 0.226 4.886 -3.336 1.00 97.44 268 LEU A N 1
ATOM 2115 C CA . LEU A 1 268 ? 0.687 3.649 -3.964 1.00 97.44 268 LEU A CA 1
ATOM 2116 C C . LEU A 1 268 ? 0.043 3.412 -5.344 1.00 97.44 268 LEU A C 1
ATOM 2118 O O . LEU A 1 268 ? 0.736 2.988 -6.277 1.00 97.44 268 LEU A O 1
ATOM 2122 N N . LYS A 1 269 ? -1.244 3.743 -5.531 1.00 97.56 269 LYS A N 1
ATOM 2123 C CA . LYS A 1 269 ? -1.906 3.784 -6.853 1.00 97.56 269 LYS A CA 1
ATOM 2124 C C . LYS A 1 269 ? -1.220 4.808 -7.768 1.00 97.56 269 LYS A C 1
ATOM 2126 O O . LYS A 1 269 ? -0.939 4.507 -8.932 1.00 97.56 269 LYS A O 1
ATOM 2131 N N . GLN A 1 270 ? -0.896 5.994 -7.250 1.00 97.81 270 GLN A N 1
ATOM 2132 C CA . GLN A 1 270 ? -0.262 7.073 -8.008 1.00 97.81 270 GLN A CA 1
ATOM 2133 C C . GLN A 1 270 ? 1.178 6.720 -8.426 1.00 97.81 270 GLN A C 1
ATOM 2135 O O . GLN A 1 270 ? 1.546 6.924 -9.586 1.00 97.81 270 GLN A O 1
ATOM 2140 N N . VAL A 1 271 ? 1.975 6.123 -7.533 1.00 98.44 271 VAL A N 1
ATOM 2141 C CA . VAL A 1 271 ? 3.327 5.614 -7.824 1.00 98.44 271 VAL A CA 1
ATOM 2142 C C . VAL A 1 271 ? 3.276 4.481 -8.850 1.00 98.44 271 VAL A C 1
ATOM 2144 O O . VAL A 1 271 ? 4.018 4.527 -9.830 1.00 98.44 271 VAL A O 1
ATOM 2147 N N . LYS A 1 272 ? 2.351 3.517 -8.721 1.00 98.31 272 LYS A N 1
ATOM 2148 C CA . LYS A 1 272 ? 2.143 2.470 -9.742 1.00 98.31 272 LYS A CA 1
ATOM 2149 C C . LYS A 1 272 ? 1.814 3.063 -11.118 1.00 98.31 272 LYS A C 1
ATOM 2151 O O . LYS A 1 272 ? 2.372 2.613 -12.119 1.00 98.31 272 LYS A O 1
ATOM 2156 N N . LYS A 1 273 ? 0.961 4.095 -11.183 1.00 98.00 273 LYS A N 1
ATOM 2157 C CA . LYS A 1 273 ? 0.633 4.800 -12.435 1.00 98.00 273 LYS A CA 1
ATOM 2158 C C . LYS A 1 273 ? 1.861 5.495 -13.038 1.00 98.00 273 LYS A C 1
ATOM 2160 O O . LYS A 1 273 ? 2.116 5.316 -14.228 1.00 98.00 273 LYS A O 1
ATOM 2165 N N . ARG A 1 274 ? 2.645 6.224 -12.229 1.00 97.81 274 ARG A N 1
ATOM 2166 C CA . ARG A 1 274 ? 3.891 6.879 -12.674 1.00 97.81 274 ARG A CA 1
ATOM 2167 C C . ARG A 1 274 ? 4.930 5.870 -13.163 1.00 97.81 274 ARG A C 1
ATOM 2169 O O . ARG A 1 274 ? 5.460 6.051 -14.252 1.00 97.81 274 ARG A O 1
ATOM 2176 N N . ASN A 1 275 ? 5.168 4.784 -12.428 1.00 97.81 275 ASN A N 1
ATOM 2177 C CA . ASN A 1 275 ? 6.134 3.757 -12.831 1.00 97.81 275 ASN A CA 1
ATOM 2178 C C . ASN A 1 275 ? 5.705 3.049 -14.122 1.00 97.81 275 ASN A C 1
ATOM 2180 O O . ASN A 1 275 ? 6.530 2.867 -15.012 1.00 97.81 275 ASN A O 1
ATOM 2184 N N . LYS A 1 276 ? 4.412 2.733 -14.291 1.00 97.94 276 LYS A N 1
ATOM 2185 C CA . LYS A 1 276 ? 3.901 2.185 -15.559 1.00 97.94 276 LYS A CA 1
ATOM 2186 C C . LYS A 1 276 ? 4.145 3.142 -16.733 1.00 97.94 276 LYS A C 1
ATOM 2188 O O . LYS A 1 276 ? 4.537 2.692 -17.805 1.00 97.94 276 LYS A O 1
ATOM 2193 N N . GLN A 1 277 ? 3.946 4.447 -16.533 1.00 97.44 277 GLN A N 1
ATOM 2194 C CA . GLN A 1 277 ? 4.241 5.465 -17.545 1.00 97.44 277 GLN A CA 1
ATOM 2195 C C . GLN A 1 277 ? 5.748 5.575 -17.835 1.00 97.44 277 GLN A C 1
ATOM 2197 O O . GLN A 1 277 ? 6.134 5.638 -18.999 1.00 97.44 277 GLN A O 1
ATOM 2202 N N . LEU A 1 278 ? 6.599 5.529 -16.803 1.00 97.50 278 LEU A N 1
ATOM 2203 C CA . LEU A 1 278 ? 8.058 5.529 -16.940 1.00 97.50 278 LEU A CA 1
ATOM 2204 C C . LEU A 1 278 ? 8.543 4.343 -17.788 1.00 97.50 278 LEU A C 1
ATOM 2206 O O . LEU A 1 278 ? 9.320 4.542 -18.715 1.00 97.50 278 LEU A O 1
ATOM 2210 N N . CYS A 1 279 ? 8.042 3.129 -17.530 1.00 96.38 279 CYS A N 1
ATOM 2211 C CA . CYS A 1 279 ? 8.387 1.941 -18.317 1.00 96.38 279 CYS A CA 1
ATOM 2212 C C . CYS A 1 279 ? 8.031 2.093 -19.805 1.00 96.38 279 CYS A C 1
ATOM 2214 O O . CYS A 1 279 ? 8.805 1.665 -20.658 1.00 96.38 279 CYS A O 1
ATOM 2216 N N . VAL A 1 280 ? 6.894 2.724 -20.127 1.00 96.62 280 VAL A N 1
ATOM 2217 C CA . VAL A 1 280 ? 6.503 3.006 -21.522 1.00 96.62 280 VAL A CA 1
ATOM 2218 C C . VAL A 1 280 ? 7.448 4.023 -22.167 1.00 96.62 280 VAL A C 1
ATOM 2220 O O . VAL A 1 280 ? 7.893 3.801 -23.289 1.00 96.62 280 VAL A O 1
ATOM 2223 N N . ILE A 1 281 ? 7.799 5.100 -21.455 1.00 95.69 281 ILE A N 1
ATOM 2224 C CA . ILE A 1 281 ? 8.729 6.129 -21.952 1.00 95.69 281 ILE A CA 1
ATOM 2225 C C . ILE A 1 281 ? 10.122 5.535 -22.205 1.00 95.69 281 ILE A C 1
ATOM 2227 O O . ILE A 1 281 ? 10.705 5.794 -23.254 1.00 95.69 281 ILE A O 1
ATOM 2231 N N . LEU A 1 282 ? 10.634 4.708 -21.286 1.00 93.25 282 LEU A N 1
ATOM 2232 C CA . LEU A 1 282 ? 11.929 4.035 -21.437 1.00 93.25 282 LEU A CA 1
ATOM 2233 C C . LEU A 1 282 ? 11.935 3.089 -22.644 1.00 93.25 282 LEU A C 1
ATOM 2235 O O . LEU A 1 282 ? 12.825 3.188 -23.485 1.00 93.25 282 LEU A O 1
ATOM 2239 N N . ALA A 1 283 ? 10.911 2.240 -22.787 1.00 93.06 283 ALA A N 1
ATOM 2240 C CA . ALA A 1 283 ? 10.793 1.340 -23.933 1.00 93.06 283 ALA A CA 1
ATOM 2241 C C . ALA A 1 283 ? 10.718 2.103 -25.270 1.00 93.06 283 ALA A C 1
ATOM 2243 O O . ALA A 1 283 ? 11.384 1.730 -26.235 1.00 93.06 283 ALA A O 1
ATOM 2244 N N . GLN A 1 284 ? 9.950 3.198 -25.325 1.00 94.94 284 GLN A N 1
ATOM 2245 C CA . GLN A 1 284 ? 9.835 4.027 -26.525 1.00 94.94 284 GLN A CA 1
ATOM 2246 C C . GLN A 1 284 ? 11.147 4.758 -26.859 1.00 94.94 284 GLN A C 1
ATOM 2248 O O . GLN A 1 284 ? 11.514 4.827 -28.032 1.00 94.94 284 GLN A O 1
ATOM 2253 N N . GLY A 1 285 ? 11.856 5.275 -25.850 1.00 93.38 285 GLY A N 1
ATOM 2254 C CA . GLY A 1 285 ? 13.162 5.917 -26.015 1.00 93.38 285 GLY A CA 1
ATOM 2255 C C . GLY A 1 285 ? 14.210 4.943 -26.548 1.00 93.38 285 GLY A C 1
ATOM 2256 O O . GLY A 1 285 ? 14.767 5.165 -27.619 1.00 93.38 285 GLY A O 1
ATOM 2257 N N . GLU A 1 286 ? 14.392 3.804 -25.873 1.00 91.81 286 GLU A N 1
ATOM 2258 C CA . GLU A 1 286 ? 15.350 2.778 -26.297 1.00 91.81 286 GLU A CA 1
ATOM 2259 C C . GLU A 1 286 ? 15.103 2.277 -27.724 1.00 91.81 286 GLU A C 1
ATOM 2261 O O . GLU A 1 286 ? 16.056 2.066 -28.473 1.00 91.81 286 GLU A O 1
ATOM 2266 N N . MET A 1 287 ? 13.842 2.045 -28.109 1.00 91.12 287 MET A N 1
ATOM 2267 C CA . MET A 1 287 ? 13.522 1.581 -29.462 1.00 91.12 287 MET A CA 1
ATOM 2268 C C . MET A 1 287 ? 13.786 2.655 -30.519 1.00 91.12 287 MET A C 1
ATOM 2270 O O . MET A 1 287 ? 14.254 2.318 -31.607 1.00 91.12 287 MET A O 1
ATOM 2274 N N . LYS A 1 288 ? 13.531 3.932 -30.208 1.00 93.75 288 LYS A N 1
ATOM 2275 C CA . LYS A 1 288 ? 13.824 5.049 -31.113 1.00 93.75 288 LYS A CA 1
ATOM 2276 C C . LYS A 1 288 ? 15.329 5.191 -31.347 1.00 93.75 288 LYS A C 1
ATOM 2278 O O . LYS A 1 288 ? 15.751 5.272 -32.498 1.00 93.75 288 LYS A O 1
ATOM 2283 N N . ASP A 1 289 ? 16.124 5.155 -30.281 1.00 94.44 289 ASP A N 1
ATOM 2284 C CA . ASP A 1 289 ? 17.578 5.311 -30.368 1.00 94.44 289 ASP A CA 1
ATOM 2285 C C . ASP A 1 289 ? 18.217 4.120 -31.105 1.00 94.44 289 ASP A C 1
ATOM 2287 O O . ASP A 1 289 ? 19.041 4.310 -32.000 1.00 94.44 289 ASP A O 1
ATOM 2291 N N . LYS A 1 290 ? 17.769 2.885 -30.821 1.00 95.50 290 LYS A N 1
ATOM 2292 C CA . LYS A 1 290 ? 18.196 1.677 -31.555 1.00 95.50 290 LYS A CA 1
ATOM 2293 C C . LYS A 1 290 ? 17.857 1.764 -33.048 1.00 95.50 290 LYS A C 1
ATOM 2295 O O . LYS A 1 290 ? 18.700 1.421 -33.871 1.00 95.50 290 LYS A O 1
ATOM 2300 N N . ALA A 1 291 ? 16.665 2.245 -33.408 1.00 93.62 291 ALA A N 1
ATOM 2301 C CA . ALA A 1 291 ? 16.277 2.426 -34.809 1.00 93.62 291 ALA A CA 1
ATOM 2302 C C . ALA A 1 291 ? 17.121 3.500 -35.520 1.00 93.62 291 ALA A C 1
ATOM 2304 O O . ALA A 1 291 ? 17.518 3.302 -36.666 1.00 93.62 291 ALA A O 1
ATOM 2305 N N . GLN A 1 292 ? 17.447 4.605 -34.841 1.00 95.44 292 GLN A N 1
ATOM 2306 C CA . GLN A 1 292 ? 18.310 5.651 -35.396 1.00 95.44 292 GLN A CA 1
ATOM 2307 C C . GLN A 1 292 ? 19.744 5.151 -35.641 1.00 95.44 292 GLN A C 1
ATOM 2309 O O . GLN A 1 292 ? 20.323 5.458 -36.680 1.00 95.44 292 GLN A O 1
ATOM 2314 N N . VAL A 1 293 ? 20.302 4.350 -34.726 1.00 96.81 293 VAL A N 1
ATOM 2315 C CA . VAL A 1 293 ? 21.628 3.733 -34.912 1.00 96.81 293 VAL A CA 1
ATOM 2316 C C . VAL A 1 293 ? 21.624 2.733 -36.072 1.00 96.81 293 VAL A C 1
ATOM 2318 O O . VAL A 1 293 ? 22.580 2.712 -36.840 1.00 96.81 293 VAL A O 1
ATOM 2321 N N . LEU A 1 294 ? 20.558 1.941 -36.244 1.00 96.44 294 LEU A N 1
ATOM 2322 C CA . LEU A 1 294 ? 20.441 1.019 -37.382 1.00 96.44 294 LEU A CA 1
ATOM 2323 C C . LEU A 1 294 ? 20.445 1.762 -38.726 1.00 96.44 294 LEU A C 1
ATOM 2325 O O . LEU A 1 294 ? 21.215 1.390 -39.603 1.00 96.44 294 LEU A O 1
ATOM 2329 N N . LEU A 1 295 ? 19.688 2.859 -38.855 1.00 96.81 295 LEU A N 1
ATOM 2330 C CA . LEU A 1 295 ? 19.701 3.683 -40.074 1.00 96.81 295 LEU A CA 1
ATOM 2331 C C . LEU A 1 295 ? 21.100 4.235 -40.391 1.00 96.81 295 LEU A C 1
ATOM 2333 O O . LEU A 1 295 ? 21.535 4.172 -41.535 1.00 96.81 295 LEU A O 1
ATOM 2337 N N . GLN A 1 296 ? 21.839 4.706 -39.381 1.00 97.31 296 GLN A N 1
ATOM 2338 C CA . GLN A 1 296 ? 23.220 5.171 -39.569 1.00 97.31 296 GLN A CA 1
ATOM 2339 C C . GLN A 1 296 ? 24.176 4.042 -39.982 1.00 97.31 296 GLN A C 1
ATOM 2341 O O . GLN A 1 296 ? 25.109 4.278 -40.746 1.00 97.31 296 GLN A O 1
ATOM 2346 N N . VAL A 1 297 ? 23.964 2.817 -39.491 1.00 9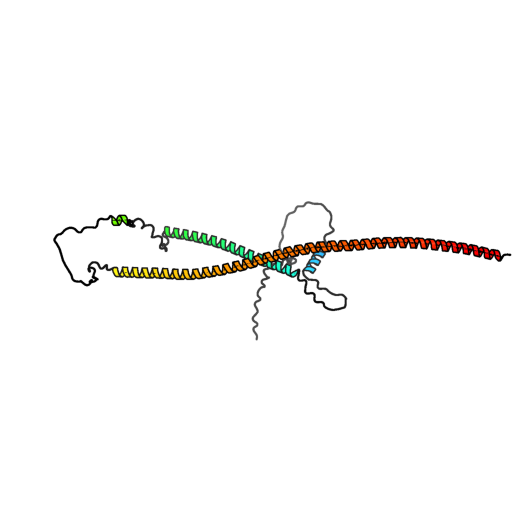7.88 297 VAL A N 1
ATOM 2347 C CA . VAL A 1 297 ? 24.740 1.641 -39.915 1.00 97.88 297 VAL A CA 1
ATOM 2348 C C . VAL A 1 297 ? 24.428 1.273 -41.365 1.00 97.88 297 VAL A C 1
ATOM 2350 O O . VAL A 1 297 ? 25.363 0.984 -42.110 1.00 97.88 297 VAL A O 1
ATOM 2353 N N . ASP A 1 298 ? 23.166 1.333 -41.790 1.00 97.19 298 ASP A N 1
ATOM 2354 C CA . ASP A 1 298 ? 22.770 1.069 -43.179 1.00 97.19 298 ASP A CA 1
ATOM 2355 C C . ASP A 1 298 ? 23.346 2.133 -44.137 1.00 97.19 298 ASP A C 1
ATOM 2357 O O . ASP A 1 298 ? 23.949 1.784 -45.153 1.00 97.19 298 ASP A O 1
ATOM 2361 N N . GLU A 1 299 ? 23.262 3.423 -43.781 1.00 97.69 299 GLU A N 1
ATOM 2362 C CA . GLU A 1 299 ? 23.873 4.537 -44.528 1.00 97.69 299 GLU A CA 1
ATOM 2363 C C . GLU A 1 299 ? 25.397 4.379 -44.658 1.00 97.69 299 GLU A C 1
ATOM 2365 O O . GLU A 1 299 ? 25.949 4.471 -45.757 1.00 97.69 299 GLU A O 1
ATOM 2370 N N . LEU A 1 300 ? 26.092 4.092 -43.550 1.00 98.06 300 LEU A N 1
ATOM 2371 C CA . LEU A 1 300 ? 27.539 3.857 -43.557 1.00 98.06 300 LEU A CA 1
ATOM 2372 C C . LEU A 1 300 ? 27.919 2.603 -44.347 1.00 98.06 300 LEU A C 1
ATOM 2374 O O . LEU A 1 300 ? 28.976 2.594 -44.973 1.00 98.06 300 LEU A O 1
ATOM 2378 N N . THR A 1 301 ? 27.082 1.564 -44.335 1.00 97.75 301 THR A N 1
ATOM 2379 C CA . THR A 1 301 ? 27.307 0.341 -45.118 1.00 97.75 301 THR A CA 1
ATOM 2380 C C . THR A 1 301 ? 27.189 0.636 -46.609 1.00 97.75 301 THR A C 1
ATOM 2382 O O . THR A 1 301 ? 28.104 0.287 -47.347 1.00 97.75 301 THR A O 1
ATOM 2385 N N . ALA A 1 302 ? 26.154 1.366 -47.037 1.00 97.94 302 ALA A N 1
ATOM 2386 C CA . ALA A 1 302 ? 25.984 1.777 -48.430 1.00 97.94 302 ALA A CA 1
ATOM 2387 C C . ALA A 1 302 ? 27.171 2.616 -48.941 1.00 97.94 302 ALA A C 1
ATOM 2389 O O . ALA A 1 302 ? 27.733 2.305 -49.989 1.00 97.94 302 ALA A O 1
ATOM 2390 N N . VAL A 1 303 ? 27.620 3.617 -48.171 1.00 98.12 303 VAL A N 1
ATOM 2391 C CA . VAL A 1 303 ? 28.803 4.433 -48.521 1.00 98.12 303 VAL A CA 1
ATOM 2392 C C . VAL A 1 303 ? 30.083 3.590 -48.552 1.00 98.12 303 VAL A C 1
ATOM 2394 O O . VAL A 1 303 ? 30.933 3.774 -49.421 1.00 98.12 303 VAL A O 1
ATOM 2397 N N . LYS A 1 304 ? 30.247 2.654 -47.612 1.00 98.12 304 LYS A N 1
ATOM 2398 C CA . LYS A 1 304 ? 31.412 1.761 -47.559 1.00 98.12 304 LYS A CA 1
ATOM 2399 C C . LYS A 1 304 ? 31.418 0.767 -48.724 1.00 98.12 304 LYS A C 1
ATOM 2401 O O . LYS A 1 304 ? 32.500 0.459 -49.222 1.00 98.12 304 LYS A O 1
ATOM 2406 N N . ASP A 1 305 ? 30.264 0.285 -49.172 1.00 97.94 305 ASP A N 1
ATOM 2407 C CA . ASP A 1 305 ? 30.159 -0.589 -50.341 1.00 97.94 305 ASP A CA 1
ATOM 2408 C C . ASP A 1 305 ? 30.427 0.203 -51.636 1.00 97.94 305 ASP A C 1
ATOM 2410 O O . ASP A 1 305 ? 31.283 -0.212 -52.412 1.00 97.94 305 ASP A O 1
ATOM 2414 N N . GLU A 1 306 ? 29.870 1.412 -51.795 1.00 98.00 306 GLU A N 1
ATOM 2415 C CA . GLU A 1 306 ? 30.183 2.309 -52.925 1.00 98.00 306 GLU A CA 1
ATOM 2416 C C . GLU A 1 306 ? 31.687 2.645 -53.009 1.00 98.00 306 GLU A C 1
ATOM 2418 O O . GLU A 1 306 ? 32.297 2.560 -54.075 1.00 98.00 306 GLU A O 1
ATOM 2423 N N . LEU A 1 307 ? 32.326 2.970 -51.878 1.00 98.00 307 LEU A N 1
ATOM 2424 C CA . LEU A 1 307 ? 33.776 3.186 -51.820 1.00 98.00 307 LEU A CA 1
ATOM 2425 C C . LEU A 1 307 ? 34.576 1.908 -52.111 1.00 98.00 307 LEU A C 1
ATOM 2427 O O . LEU A 1 307 ? 35.678 1.991 -52.652 1.00 98.00 307 LEU A O 1
ATOM 2431 N N . THR A 1 308 ? 34.051 0.732 -51.757 1.00 98.12 308 THR A N 1
ATOM 2432 C CA . THR A 1 308 ? 34.698 -0.555 -52.058 1.00 98.12 308 THR A CA 1
ATOM 2433 C C . THR A 1 308 ? 34.673 -0.826 -53.562 1.00 98.12 308 THR A C 1
ATOM 2435 O O . THR A 1 308 ? 35.708 -1.199 -54.116 1.00 98.12 308 THR A O 1
ATOM 2438 N N . ASP A 1 309 ? 33.546 -0.559 -54.225 1.00 98.00 309 ASP A N 1
ATOM 2439 C CA . ASP A 1 309 ? 33.403 -0.674 -55.679 1.00 98.00 309 ASP A CA 1
ATOM 2440 C C . ASP A 1 309 ? 34.323 0.322 -56.407 1.00 98.00 309 ASP A C 1
ATOM 2442 O O . ASP A 1 309 ? 35.114 -0.082 -57.259 1.00 98.00 309 ASP A O 1
ATOM 2446 N N . GLN A 1 310 ? 34.346 1.598 -55.993 1.00 98.00 310 GLN A N 1
ATOM 2447 C CA . GLN A 1 310 ? 35.267 2.602 -56.553 1.00 98.00 310 GLN A CA 1
ATOM 2448 C C . GLN A 1 310 ? 36.747 2.204 -56.393 1.00 98.00 310 GLN A C 1
ATOM 2450 O O . GLN A 1 310 ? 37.552 2.402 -57.305 1.00 98.00 310 GLN A O 1
ATOM 2455 N N . VAL A 1 311 ? 37.134 1.625 -55.249 1.00 98.06 311 VAL A N 1
ATOM 2456 C CA . VAL A 1 311 ? 38.502 1.122 -55.027 1.00 98.06 311 VAL A CA 1
ATOM 2457 C C . VAL A 1 311 ? 38.801 -0.098 -55.902 1.00 98.06 311 VAL A C 1
ATOM 2459 O O . VAL A 1 311 ? 39.925 -0.215 -56.403 1.00 98.06 311 VAL A O 1
ATOM 2462 N N . ALA A 1 312 ? 37.833 -0.989 -56.121 1.00 97.50 312 ALA A N 1
ATOM 2463 C CA . ALA A 1 312 ? 37.983 -2.129 -57.022 1.00 97.50 312 ALA A CA 1
ATOM 2464 C C . ALA A 1 312 ? 38.175 -1.674 -58.480 1.00 97.50 312 ALA A C 1
ATOM 2466 O O . ALA A 1 312 ? 39.131 -2.112 -59.128 1.00 97.50 312 ALA A O 1
ATOM 2467 N N . ASP A 1 313 ? 37.352 -0.736 -58.956 1.00 97.31 313 ASP A N 1
ATOM 2468 C CA . ASP A 1 313 ? 37.441 -0.155 -60.299 1.00 97.31 313 ASP A CA 1
ATOM 2469 C C . ASP A 1 313 ? 38.780 0.562 -60.521 1.00 97.31 313 ASP A C 1
ATOM 2471 O O . ASP A 1 313 ? 39.510 0.238 -61.462 1.00 97.31 313 ASP A O 1
ATOM 2475 N N . LEU A 1 314 ? 39.179 1.460 -59.611 1.00 97.69 314 LEU A N 1
ATOM 2476 C CA . LEU A 1 314 ? 40.473 2.153 -59.686 1.00 97.69 314 LEU A CA 1
ATOM 2477 C C . LEU A 1 314 ? 41.660 1.178 -59.650 1.00 97.69 314 LEU A C 1
ATOM 2479 O O . LEU A 1 314 ? 42.669 1.401 -60.322 1.00 97.69 314 LEU A O 1
ATOM 2483 N N . THR A 1 315 ? 41.552 0.076 -58.900 1.00 97.00 315 THR A N 1
ATOM 2484 C CA . THR A 1 315 ? 42.582 -0.974 -58.882 1.00 97.00 315 THR A CA 1
ATOM 2485 C C . THR A 1 315 ? 42.651 -1.702 -60.228 1.00 97.00 315 THR A C 1
ATOM 2487 O O . THR A 1 315 ? 43.748 -1.933 -60.741 1.00 97.00 315 THR A O 1
ATOM 2490 N N . ALA A 1 316 ? 41.507 -2.016 -60.840 1.00 97.19 316 ALA A N 1
ATOM 2491 C CA . ALA A 1 316 ? 41.443 -2.647 -62.157 1.00 97.19 316 ALA A CA 1
ATOM 2492 C C . ALA A 1 316 ? 41.980 -1.729 -63.274 1.00 97.19 316 ALA A C 1
ATOM 2494 O O . ALA A 1 316 ? 42.722 -2.188 -64.149 1.00 97.19 316 ALA A O 1
ATOM 2495 N N . GLU A 1 317 ? 41.678 -0.428 -63.232 1.00 96.50 317 GLU A N 1
ATOM 2496 C CA . GLU A 1 317 ? 42.252 0.561 -64.151 1.00 96.50 317 GLU A CA 1
ATOM 2497 C C . GLU A 1 317 ? 43.770 0.699 -63.975 1.00 96.50 317 GLU A C 1
ATOM 2499 O O . GLU A 1 317 ? 44.510 0.689 -64.962 1.00 96.50 317 GLU A O 1
ATOM 2504 N N . LEU A 1 318 ? 44.262 0.736 -62.734 1.00 96.75 318 LEU A N 1
ATOM 2505 C CA . LEU A 1 318 ? 45.693 0.784 -62.431 1.00 96.75 318 LEU A CA 1
ATOM 2506 C C . LEU A 1 318 ? 46.437 -0.455 -62.970 1.00 96.75 3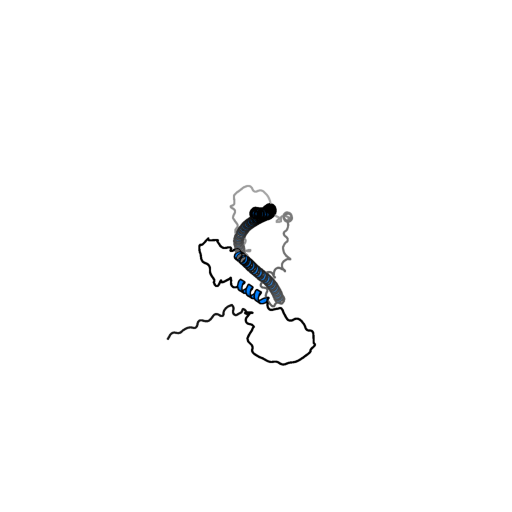18 LEU A C 1
ATOM 2508 O O . LEU A 1 318 ? 47.500 -0.317 -63.578 1.00 96.75 318 LEU A O 1
ATOM 2512 N N . GLU A 1 319 ? 45.891 -1.662 -62.795 1.00 95.62 319 GLU A N 1
ATOM 2513 C CA . GLU A 1 319 ? 46.445 -2.906 -63.359 1.00 95.62 319 GLU A CA 1
ATOM 2514 C C . GLU A 1 319 ? 46.454 -2.897 -64.901 1.00 95.62 319 GLU A C 1
ATOM 2516 O O . GLU A 1 319 ? 47.429 -3.318 -65.541 1.00 95.62 319 GLU A O 1
ATOM 2521 N N . LYS A 1 320 ? 45.405 -2.344 -65.520 1.00 95.88 320 LYS A N 1
ATOM 2522 C CA . LYS A 1 320 ? 45.302 -2.160 -66.974 1.00 95.88 320 LYS A CA 1
ATOM 2523 C C . LYS A 1 320 ? 46.348 -1.171 -67.502 1.00 95.88 320 LYS A C 1
ATOM 2525 O O . LYS A 1 320 ? 46.997 -1.461 -68.509 1.00 95.88 320 LYS A O 1
ATOM 2530 N N . GLU A 1 321 ? 46.574 -0.047 -66.821 1.00 95.25 321 GLU A N 1
ATOM 2531 C CA . GLU A 1 321 ? 47.611 0.924 -67.198 1.00 95.25 321 GLU A CA 1
ATOM 2532 C C . GLU A 1 321 ? 49.034 0.402 -66.960 1.00 95.25 321 GLU A C 1
ATOM 2534 O O . GLU A 1 321 ? 49.898 0.591 -67.821 1.00 95.25 321 GLU A O 1
ATOM 2539 N N . LYS A 1 322 ? 49.292 -0.342 -65.871 1.00 95.44 322 LYS A N 1
ATOM 2540 C CA . LYS A 1 322 ? 50.565 -1.072 -65.688 1.00 95.44 322 LYS A CA 1
ATOM 2541 C C . LYS A 1 322 ? 50.837 -2.006 -66.869 1.00 95.44 322 LYS A C 1
ATOM 2543 O O . LYS A 1 322 ? 51.941 -1.999 -67.416 1.00 95.44 322 LYS A O 1
ATOM 2548 N N . SER A 1 323 ? 49.825 -2.769 -67.285 1.00 94.94 323 SER A N 1
ATOM 2549 C CA . SER A 1 323 ? 49.921 -3.723 -68.396 1.00 94.94 323 SER A CA 1
ATOM 2550 C C . SER A 1 323 ? 50.216 -3.028 -69.732 1.00 94.94 323 SER A C 1
ATOM 2552 O O . SER A 1 323 ? 51.124 -3.442 -70.455 1.00 94.94 323 SER A O 1
ATOM 2554 N N . LYS A 1 324 ? 49.527 -1.916 -70.033 1.00 95.56 324 LYS A N 1
ATOM 2555 C CA . LYS A 1 324 ? 49.817 -1.067 -71.205 1.00 95.56 324 LYS A CA 1
ATOM 2556 C C . LYS A 1 324 ? 51.229 -0.479 -71.164 1.00 95.56 324 LYS A C 1
ATOM 2558 O O . LYS A 1 324 ? 51.939 -0.534 -72.164 1.00 95.56 324 LYS A O 1
ATOM 2563 N N . ASN A 1 325 ? 51.659 0.061 -70.021 1.00 94.75 325 ASN A N 1
ATOM 2564 C CA . ASN A 1 325 ? 52.995 0.642 -69.860 1.00 94.75 325 ASN A CA 1
ATOM 2565 C C . ASN A 1 325 ? 54.093 -0.411 -70.084 1.00 94.75 325 ASN A C 1
ATOM 2567 O O . ASN A 1 325 ? 55.086 -0.140 -70.759 1.00 94.75 325 ASN A O 1
ATOM 2571 N N . HIS A 1 326 ? 53.885 -1.631 -69.580 1.00 94.44 326 HIS A N 1
ATOM 2572 C CA . HIS A 1 326 ? 54.785 -2.758 -69.805 1.00 94.44 326 HIS A CA 1
ATOM 2573 C C . HIS A 1 326 ? 54.858 -3.156 -71.290 1.00 94.44 326 HIS A C 1
ATOM 2575 O O . HIS A 1 326 ? 55.959 -3.312 -71.821 1.00 94.44 326 HIS A O 1
ATOM 2581 N N . ALA A 1 327 ? 53.716 -3.233 -71.983 1.00 92.62 327 ALA A N 1
ATOM 2582 C CA . ALA A 1 327 ? 53.670 -3.500 -73.422 1.00 92.62 327 ALA A CA 1
ATOM 2583 C C . ALA A 1 327 ? 54.402 -2.417 -74.242 1.00 92.62 327 ALA A C 1
ATOM 2585 O O . ALA A 1 327 ? 55.272 -2.742 -75.051 1.00 92.62 327 ALA A O 1
ATOM 2586 N N . LEU A 1 328 ? 54.134 -1.134 -73.970 1.00 93.25 328 LEU A N 1
ATOM 2587 C CA . LEU A 1 328 ? 54.795 -0.006 -74.638 1.00 93.25 328 LEU A CA 1
ATOM 2588 C C . LEU A 1 328 ? 56.309 0.032 -74.371 1.00 93.25 328 LEU A C 1
ATOM 2590 O O . LEU A 1 328 ? 57.082 0.323 -75.283 1.00 93.25 328 LEU A O 1
ATOM 2594 N N . LYS A 1 329 ? 56.764 -0.312 -73.156 1.00 92.38 329 LYS A N 1
ATOM 2595 C CA . LYS A 1 329 ? 58.199 -0.497 -72.865 1.00 92.38 329 LYS A CA 1
ATOM 2596 C C . LYS A 1 329 ? 58.810 -1.600 -73.727 1.00 92.38 329 LYS A C 1
ATOM 2598 O O . LYS A 1 329 ? 59.846 -1.372 -74.346 1.00 92.38 329 LYS A O 1
ATOM 2603 N N . ALA A 1 330 ? 58.156 -2.759 -73.813 1.00 90.56 330 ALA A N 1
ATOM 2604 C CA . ALA A 1 330 ? 58.643 -3.881 -74.611 1.00 90.56 330 ALA A CA 1
ATOM 2605 C C . ALA A 1 330 ? 58.724 -3.550 -76.116 1.00 90.56 330 ALA A C 1
ATOM 2607 O O . ALA A 1 330 ? 59.651 -3.995 -76.793 1.00 90.56 330 ALA A O 1
ATOM 2608 N N . GLU A 1 331 ? 57.799 -2.751 -76.655 1.00 91.44 331 GLU A N 1
ATOM 2609 C CA . GLU A 1 331 ? 57.883 -2.237 -78.031 1.00 91.44 331 GLU A CA 1
ATOM 2610 C C . GLU A 1 331 ? 59.013 -1.217 -78.214 1.00 91.44 331 GLU A C 1
ATOM 2612 O O . GLU A 1 331 ? 59.777 -1.293 -79.180 1.00 91.44 331 GLU A O 1
ATOM 2617 N N . LEU A 1 332 ? 59.164 -0.291 -77.267 1.00 88.44 332 LEU A N 1
ATOM 2618 C CA . LEU A 1 332 ? 60.195 0.741 -77.302 1.00 88.44 332 LEU A CA 1
ATOM 2619 C C . LEU A 1 332 ? 61.610 0.143 -77.219 1.00 88.44 332 LEU A C 1
ATOM 2621 O O . LEU A 1 332 ? 62.518 0.623 -77.900 1.00 88.44 332 LEU A O 1
ATOM 2625 N N . ASP A 1 333 ? 61.799 -0.938 -76.464 1.00 87.12 333 ASP A N 1
ATOM 2626 C CA . ASP A 1 333 ? 63.078 -1.648 -76.403 1.00 87.12 333 ASP A CA 1
ATOM 2627 C C . ASP A 1 333 ? 63.354 -2.478 -77.675 1.00 87.12 333 ASP A C 1
ATOM 2629 O O . ASP A 1 333 ? 64.481 -2.442 -78.173 1.00 87.12 333 ASP A O 1
ATOM 2633 N N . LYS A 1 334 ? 62.337 -3.098 -78.304 1.00 87.31 334 LYS A N 1
ATOM 2634 C CA . LYS A 1 334 ? 62.464 -3.702 -79.655 1.00 87.31 334 LYS A CA 1
ATOM 2635 C C . LYS A 1 334 ? 62.859 -2.672 -80.725 1.00 87.31 334 LYS A C 1
ATOM 2637 O O . LYS A 1 334 ? 63.638 -2.970 -81.629 1.00 87.31 334 LYS A O 1
ATOM 2642 N N . LEU A 1 335 ? 62.338 -1.447 -80.638 1.00 83.38 335 LEU A N 1
ATOM 2643 C CA . LEU A 1 335 ? 62.695 -0.361 -81.558 1.00 83.38 335 LEU A CA 1
ATOM 2644 C C . LEU A 1 335 ? 64.128 0.148 -81.342 1.00 83.38 335 LEU A C 1
ATOM 2646 O O . LEU A 1 335 ? 64.782 0.543 -82.310 1.00 83.38 335 LEU A O 1
ATOM 2650 N N . LYS A 1 336 ? 64.641 0.127 -80.104 1.00 80.94 336 LYS A N 1
ATOM 2651 C CA . LYS A 1 336 ? 66.046 0.461 -79.813 1.00 80.94 336 LYS A CA 1
ATOM 2652 C C . LYS A 1 336 ? 67.007 -0.585 -80.370 1.00 80.94 336 LYS A C 1
ATOM 2654 O O . LYS A 1 336 ? 67.983 -0.198 -81.011 1.00 80.94 336 LYS A O 1
ATOM 2659 N N . THR A 1 337 ? 66.736 -1.878 -80.170 1.00 73.56 337 THR A N 1
ATOM 2660 C CA . THR A 1 337 ? 67.610 -2.950 -80.679 1.00 73.56 337 THR A CA 1
ATOM 2661 C C . THR A 1 337 ? 67.666 -2.946 -82.207 1.00 73.56 337 THR A C 1
ATOM 2663 O O . THR A 1 337 ? 68.760 -2.965 -82.767 1.00 73.56 337 THR A O 1
ATOM 2666 N N . ASN A 1 338 ? 66.531 -2.759 -82.893 1.00 66.69 338 ASN A N 1
ATOM 2667 C CA . ASN A 1 338 ? 66.500 -2.610 -84.355 1.00 66.69 338 ASN A CA 1
ATOM 2668 C C . ASN A 1 338 ? 67.253 -1.372 -84.887 1.00 66.69 338 ASN A C 1
ATOM 2670 O O . ASN A 1 338 ? 67.624 -1.354 -86.060 1.00 66.69 338 ASN A O 1
ATOM 2674 N N . LYS A 1 339 ? 67.491 -0.336 -84.068 1.00 61.34 339 LYS A N 1
ATOM 2675 C CA . LYS A 1 339 ? 68.269 0.856 -84.463 1.00 61.34 339 LYS A CA 1
ATOM 2676 C C . LYS A 1 339 ? 69.782 0.721 -84.266 1.00 61.34 339 LYS A C 1
ATOM 2678 O O . LYS A 1 339 ? 70.504 1.543 -84.812 1.00 61.34 339 LYS A O 1
ATOM 2683 N N . HIS A 1 340 ? 70.257 -0.271 -83.510 1.0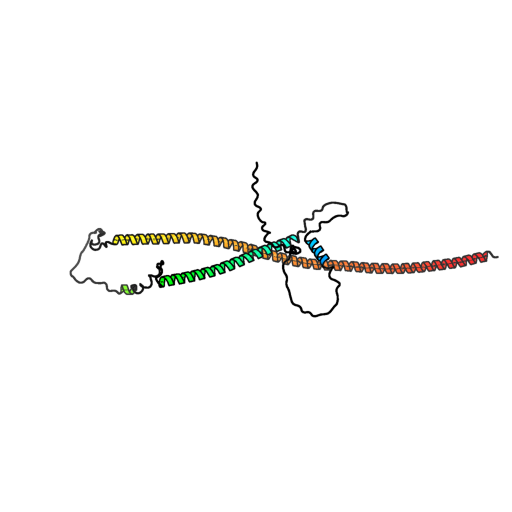0 58.75 340 HIS A N 1
ATOM 2684 C CA . HIS A 1 340 ? 71.693 -0.547 -83.315 1.00 58.75 340 HIS A CA 1
ATOM 2685 C C . HIS A 1 340 ? 72.234 -1.666 -84.231 1.00 58.75 340 HIS A C 1
ATOM 2687 O O . HIS A 1 340 ? 73.402 -2.024 -84.130 1.00 58.75 340 HIS A O 1
ATOM 2693 N N . GLY A 1 341 ? 71.395 -2.231 -85.108 1.00 54.53 341 GLY A N 1
ATOM 2694 C CA . GLY A 1 341 ? 71.737 -3.339 -86.012 1.00 54.53 341 GLY A CA 1
ATOM 2695 C C . GLY A 1 341 ? 71.895 -2.953 -87.489 1.00 54.53 341 GLY A C 1
ATOM 2696 O O . GLY A 1 341 ? 71.562 -3.768 -88.349 1.00 54.53 341 GLY A O 1
ATOM 2697 N N . LYS A 1 342 ? 72.324 -1.722 -87.791 1.00 41.31 342 LYS A N 1
ATOM 2698 C CA . LYS A 1 342 ? 72.632 -1.233 -89.147 1.00 41.31 342 LYS A CA 1
ATOM 2699 C C . LYS A 1 342 ? 73.953 -0.479 -89.167 1.00 41.31 342 LYS A C 1
ATOM 2701 O O . LYS A 1 342 ? 74.175 0.277 -88.199 1.00 41.31 342 LYS A O 1
#

InterPro domains:
  IPR026109 G kinase-anchoring protein 1 [PR02083] (25-43)
  IPR026109 G kinase-anchoring protein 1 [PR02083] (109-128)
  IPR026109 G kinase-anchoring protein 1 [PR02083] (149-169)
  IPR026109 G kinase-anchoring protein 1 [PR02083] (263-285)
  IPR026109 G kinase-anchoring protein 1 [PR02083] (285-304)
  IPR026109 G kinase-anchoring protein 1 [PTHR14899] (2-341)

Secondary structure (DSSP, 8-state):
----PPP--PPPGGGGS--TT--S--------------------------SSSHHHHHHHHHHHHS---------------------TTHHHHHHHHHHHHHHHHHHHHHHHHHHHHHHHHHHHHHHHHHHHHHHHHHHTTSS----TTGGGGG--S--PPPPPHHHHHTSPP-PPP-----------------------TT---TTHHHHHHHHHHHHHHHHHHHHHHHHHHHHHHHHHHHHHHHHHHHHHHHHHHHHHHHHHHHHHHHHHHHHHHHHHHHHHHHHHHHHHHHHHHHHHHHHHHHHHHHHHHHHHHHHHHHHHHHHHHHHHHHHHHHHS--

Sequence (342 aa):
MANRSGIAVSSSRFACLRIEDDDENESKQSMKPKQEKNANSTAAAKKKNKKKKEANETEKLKNLAFGKVGGGSGGKGHPHKNVAGDGGDEGKAWNSWKEHDKEAVEEQFKDDLEKALLQSRLEAEKKQQEAKKLKERIDAGLEVPTTREGRKKKKQKEKPQPMSLEQFKQLPPDRPVASDDSEDEVNGHPVVPQVQTSLPPSQQDPKFFNSIQEDAEQILKHEKIQEEYRKQYTSDSVIVAKLKADLEKKDEELQQIKAKVESMEDELKQVKKRNKQLCVILAQGEMKDKAQVLLQVDELTAVKDELTDQVADLTAELEKEKSKNHALKAELDKLKTNKHGK

Radius of gyration: 59.34 Å; Cα contacts (8 Å, |Δi|>4): 8; chains: 1; bounding box: 155×101×169 Å

pLDDT: mean 73.63, std 23.53, range [28.98, 98.44]

Mean predicted aligned error: 24.31 Å